Protein AF-A0A813IF41-F1 (afdb_monomer)

Structure (mmCIF, N/CA/C/O backbone):
data_AF-A0A813IF41-F1
#
_entry.id   AF-A0A813IF41-F1
#
loop_
_atom_site.group_PDB
_atom_site.id
_atom_site.type_symbol
_atom_site.label_atom_id
_atom_site.label_alt_id
_atom_site.label_comp_id
_atom_site.label_asym_id
_atom_site.label_entity_id
_atom_site.label_seq_id
_atom_site.pdbx_PDB_ins_code
_atom_site.Cartn_x
_atom_site.Cartn_y
_atom_site.Cartn_z
_atom_site.occupancy
_atom_site.B_iso_or_equiv
_atom_site.auth_seq_id
_atom_site.auth_comp_id
_atom_site.auth_asym_id
_atom_site.auth_atom_id
_atom_site.pdbx_PDB_model_num
ATOM 1 N N . MET A 1 1 ? -49.912 -15.956 -5.269 1.00 37.16 1 MET A N 1
ATOM 2 C CA . MET A 1 1 ? -50.136 -16.945 -4.200 1.00 37.16 1 MET A CA 1
ATOM 3 C C . MET A 1 1 ? -48.852 -16.950 -3.400 1.00 37.16 1 MET A C 1
ATOM 5 O O . MET A 1 1 ? -47.827 -17.347 -3.933 1.00 37.16 1 MET A O 1
ATOM 9 N N . GLN A 1 2 ? -48.886 -16.281 -2.252 1.00 36.38 2 GLN A N 1
ATOM 10 C CA . GLN A 1 2 ? -47.775 -16.159 -1.316 1.00 36.38 2 GLN A CA 1
ATOM 11 C C . GLN A 1 2 ? -47.798 -17.444 -0.481 1.00 36.38 2 GLN A C 1
ATOM 13 O O . GLN A 1 2 ? -48.848 -17.752 0.078 1.00 36.38 2 GLN A O 1
ATOM 18 N N . GLU A 1 3 ? -46.717 -18.219 -0.466 1.00 38.78 3 GLU A N 1
ATOM 19 C CA . GLU A 1 3 ? -46.555 -19.281 0.530 1.00 38.78 3 GLU A CA 1
ATOM 20 C C . GLU A 1 3 ? -45.891 -18.649 1.751 1.00 38.78 3 GLU A C 1
ATOM 22 O O . GLU A 1 3 ? -44.731 -18.233 1.700 1.00 38.78 3 GLU A O 1
ATOM 27 N N . ASP A 1 4 ? -46.677 -18.502 2.814 1.00 42.38 4 ASP A N 1
ATOM 28 C CA . ASP A 1 4 ? -46.191 -18.157 4.140 1.00 42.38 4 ASP A CA 1
ATOM 29 C C . ASP A 1 4 ? -45.449 -19.380 4.700 1.00 42.38 4 ASP A C 1
ATOM 31 O O . ASP A 1 4 ? -46.005 -20.473 4.794 1.00 42.38 4 ASP A O 1
ATOM 35 N N 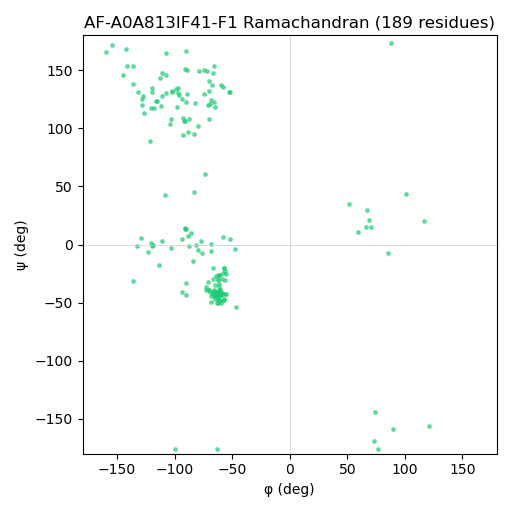. ILE A 1 5 ? -44.163 -19.208 5.010 1.00 48.69 5 ILE A N 1
ATOM 36 C CA . ILE A 1 5 ? -43.347 -20.227 5.674 1.00 48.69 5 ILE A CA 1
ATOM 37 C C . ILE A 1 5 ? -43.440 -19.954 7.174 1.00 48.69 5 ILE A C 1
ATOM 39 O O . ILE A 1 5 ? -42.892 -18.960 7.656 1.00 48.69 5 ILE A O 1
ATOM 43 N N . ASP A 1 6 ? -44.140 -20.830 7.893 1.00 44.28 6 ASP A N 1
ATOM 44 C CA . ASP A 1 6 ? -44.234 -20.806 9.352 1.00 44.28 6 ASP A CA 1
ATOM 45 C C . ASP A 1 6 ? -42.860 -21.091 9.983 1.00 44.28 6 ASP A C 1
ATOM 47 O O . ASP A 1 6 ? -42.217 -22.104 9.710 1.00 44.28 6 ASP A O 1
ATOM 51 N N . PHE A 1 7 ? -42.393 -20.156 10.815 1.00 51.28 7 PHE A N 1
ATOM 52 C CA . PHE A 1 7 ? -41.035 -20.113 11.379 1.00 51.28 7 PHE A CA 1
ATOM 53 C C . PHE A 1 7 ? -40.889 -20.780 12.752 1.00 51.28 7 PHE A C 1
ATOM 55 O O . PHE A 1 7 ? -39.816 -20.717 13.353 1.00 51.28 7 PHE A O 1
ATOM 62 N N . GLU A 1 8 ? -41.936 -21.410 13.271 1.00 53.47 8 GLU A N 1
ATOM 63 C CA . GLU A 1 8 ? -41.910 -21.984 14.610 1.00 53.47 8 GLU A CA 1
ATOM 64 C C . GLU A 1 8 ? -42.183 -23.488 14.555 1.00 53.47 8 GLU A C 1
ATOM 66 O O . GLU A 1 8 ? -43.279 -23.927 14.214 1.00 53.47 8 GLU A O 1
ATOM 71 N N . ASN A 1 9 ? -41.167 -24.245 14.991 1.00 54.97 9 ASN A N 1
ATOM 72 C CA . ASN A 1 9 ? -41.220 -25.625 15.489 1.00 54.97 9 ASN A CA 1
ATOM 73 C C . ASN A 1 9 ? -40.796 -26.789 14.563 1.00 54.97 9 ASN A C 1
ATOM 75 O O . ASN A 1 9 ? -41.393 -27.864 14.610 1.00 54.97 9 ASN A O 1
ATOM 79 N N . ASP A 1 10 ? -39.695 -26.644 13.816 1.00 51.50 10 ASP A N 1
ATOM 80 C CA . ASP A 1 10 ? -38.974 -27.805 13.265 1.00 51.50 10 ASP A CA 1
ATOM 81 C C . ASP A 1 10 ? -37.855 -28.254 14.228 1.00 51.50 10 ASP A C 1
ATOM 83 O O . ASP A 1 10 ? -36.759 -27.698 14.247 1.00 51.50 10 ASP A O 1
ATOM 87 N N . SER A 1 11 ? -38.178 -29.233 15.081 1.00 56.28 11 SER A N 1
ATOM 88 C CA . SER A 1 11 ? -37.289 -29.847 16.090 1.00 56.28 11 SER A CA 1
ATOM 89 C C . SER A 1 11 ? -36.542 -31.078 15.562 1.00 56.28 11 SER A C 1
ATOM 91 O O . SER A 1 11 ? -36.002 -31.878 16.329 1.00 56.28 11 SER A O 1
ATOM 93 N N . THR A 1 12 ? -36.536 -31.272 14.242 1.00 73.31 12 THR A N 1
ATOM 94 C CA . THR A 1 12 ? -35.744 -32.326 13.613 1.00 73.31 12 THR A CA 1
ATOM 95 C C . THR A 1 12 ? -34.264 -31.941 13.608 1.00 73.31 12 THR A C 1
ATOM 97 O O . THR A 1 12 ? -33.914 -30.764 13.531 1.00 73.31 12 THR A O 1
ATOM 100 N N . ALA A 1 13 ? -33.371 -32.935 13.655 1.00 64.56 13 ALA A N 1
ATOM 101 C CA . ALA A 1 13 ? -31.925 -32.695 13.602 1.00 64.56 13 ALA A CA 1
ATOM 102 C C . ALA A 1 13 ? -31.506 -31.901 12.343 1.00 64.56 13 ALA A C 1
ATOM 104 O O . ALA A 1 13 ? -30.576 -31.102 12.396 1.00 64.56 13 ALA A O 1
ATOM 105 N N . GLU A 1 14 ? -32.232 -32.069 11.232 1.00 65.69 14 GLU A N 1
ATOM 106 C CA . GLU A 1 14 ? -32.032 -31.316 9.986 1.00 65.69 14 GLU A CA 1
ATOM 107 C C . GLU A 1 14 ? -32.513 -29.856 10.097 1.00 65.69 14 GLU A C 1
ATOM 109 O O . GLU A 1 14 ? -31.874 -28.947 9.557 1.00 65.69 14 GLU A O 1
ATOM 114 N N . GLY A 1 15 ? -33.609 -29.610 10.824 1.00 65.56 15 GLY A N 1
ATOM 115 C CA . GLY A 1 15 ? -34.107 -28.273 11.155 1.00 65.56 15 GLY A CA 1
ATOM 116 C C . GLY A 1 15 ? -33.150 -27.507 12.071 1.00 65.56 15 GLY A C 1
ATOM 117 O O . GLY A 1 15 ? -32.822 -26.351 11.796 1.00 65.56 15 GLY A O 1
ATOM 118 N N . GLU A 1 16 ? -32.615 -28.166 13.102 1.00 68.81 16 GLU A N 1
ATOM 119 C CA . GLU A 1 16 ? -31.605 -27.594 14.000 1.00 68.81 16 GLU A CA 1
ATOM 120 C C . GLU A 1 16 ? -30.284 -27.300 13.276 1.00 68.81 16 GLU A C 1
ATOM 122 O O . GLU A 1 16 ? -29.699 -26.237 13.493 1.00 68.81 16 GLU A O 1
ATOM 127 N N . GLU A 1 17 ? -29.838 -28.176 12.368 1.00 71.12 17 GLU A N 1
ATOM 128 C CA . GLU A 1 17 ? -28.649 -27.949 11.535 1.00 71.12 17 GLU A CA 1
ATOM 129 C C . GLU A 1 17 ? -28.857 -26.773 10.570 1.00 71.12 17 GLU A C 1
ATOM 131 O O . GLU A 1 17 ? -27.984 -25.911 10.452 1.00 71.12 17 GLU A O 1
ATOM 136 N N . ARG A 1 18 ? -30.040 -26.654 9.948 1.00 68.00 18 ARG A N 1
ATOM 137 C CA . ARG A 1 18 ? -30.418 -25.488 9.128 1.00 68.00 18 ARG A CA 1
ATOM 138 C C . ARG A 1 18 ? -30.433 -24.196 9.931 1.00 68.00 18 ARG A C 1
ATOM 140 O O . ARG A 1 18 ? -29.940 -23.180 9.441 1.00 68.00 18 ARG A O 1
ATOM 147 N N . ILE A 1 19 ? -30.989 -24.221 11.141 1.00 70.62 19 ILE A N 1
ATOM 148 C CA . ILE A 1 19 ? -31.030 -23.066 12.040 1.00 70.62 19 ILE A CA 1
ATOM 149 C C . ILE A 1 19 ? -29.614 -22.705 12.493 1.00 70.62 19 ILE A C 1
ATOM 151 O O . ILE A 1 19 ? -29.276 -21.523 12.485 1.00 70.62 19 ILE A O 1
ATOM 155 N N . LEU A 1 20 ? -28.750 -23.678 12.805 1.00 64.44 20 LEU A N 1
ATOM 156 C CA . LEU A 1 20 ? -27.342 -23.419 13.109 1.00 64.44 20 LEU A CA 1
ATOM 157 C C . LEU A 1 20 ? -26.615 -22.806 11.911 1.00 64.44 20 LEU A C 1
ATOM 159 O O . LEU A 1 20 ? -25.948 -21.795 12.092 1.00 64.44 20 LEU A O 1
ATOM 163 N N . LEU A 1 21 ? -26.801 -23.332 10.697 1.00 60.94 21 LEU A N 1
ATOM 164 C CA . LEU A 1 21 ? -26.212 -22.785 9.470 1.00 60.94 21 LEU A CA 1
ATOM 165 C C . LEU A 1 21 ? -26.692 -21.355 9.189 1.00 60.94 21 LEU A C 1
ATOM 167 O O . LEU A 1 21 ? -25.903 -20.499 8.793 1.00 60.94 21 LEU A O 1
ATOM 171 N N . LEU A 1 22 ? -27.975 -21.067 9.421 1.00 57.69 22 LEU A N 1
ATOM 172 C CA . LEU A 1 22 ? -28.551 -19.726 9.293 1.00 57.69 22 LEU A CA 1
ATOM 173 C C . LEU A 1 22 ? -28.047 -18.779 10.385 1.00 57.69 22 LEU A C 1
ATOM 175 O O . LEU A 1 22 ? -27.725 -17.631 10.090 1.00 57.69 22 LEU A O 1
ATOM 179 N N . LEU A 1 23 ? -27.922 -19.241 11.627 1.00 59.88 23 LEU A N 1
ATOM 180 C CA . LEU A 1 23 ? -27.374 -18.461 12.735 1.00 59.88 23 LEU A CA 1
ATOM 181 C C . LEU A 1 23 ? -25.864 -18.257 12.597 1.00 59.88 23 LEU A C 1
ATOM 183 O O . LEU A 1 23 ? -25.360 -17.209 12.990 1.00 59.88 23 LEU A O 1
ATOM 187 N N . GLU A 1 24 ? -25.132 -19.201 12.013 1.00 58.12 24 GLU A N 1
ATOM 188 C CA . GLU A 1 24 ? -23.733 -19.049 11.620 1.00 58.12 24 GLU A CA 1
ATOM 189 C C . GLU A 1 24 ? -23.609 -18.061 10.465 1.00 58.12 24 GLU A C 1
ATOM 191 O O . GLU A 1 24 ? -22.809 -17.138 10.576 1.00 58.12 24 GLU A O 1
ATOM 196 N N . ALA A 1 25 ? -24.470 -18.150 9.445 1.00 50.50 25 ALA A N 1
ATOM 197 C CA . ALA A 1 25 ? -24.580 -17.182 8.354 1.00 50.50 25 ALA A CA 1
ATOM 198 C C . ALA A 1 25 ? -25.025 -15.780 8.825 1.00 50.50 25 ALA A C 1
ATOM 200 O O . ALA A 1 25 ? -24.664 -14.784 8.203 1.00 50.50 25 ALA A O 1
ATOM 201 N N . GLN A 1 26 ? -25.771 -15.664 9.932 1.00 46.16 26 GLN A N 1
ATOM 202 C CA . GLN A 1 26 ? -26.197 -14.389 10.530 1.00 46.16 26 GLN A CA 1
ATOM 203 C C . GLN A 1 26 ? -25.199 -13.831 11.562 1.00 46.16 26 GLN A C 1
ATOM 205 O O . GLN A 1 26 ? -24.993 -12.615 11.617 1.00 46.16 26 GLN A O 1
ATOM 210 N N . LYS A 1 27 ? -24.483 -14.682 12.313 1.00 49.16 27 LYS A N 1
ATOM 211 C CA . LYS A 1 27 ? -23.216 -14.318 12.993 1.00 49.16 27 LYS A CA 1
ATOM 212 C C . LYS A 1 27 ? -22.162 -13.901 11.956 1.00 49.16 27 LYS A C 1
ATOM 214 O O . LYS A 1 27 ? -21.316 -13.038 12.221 1.00 49.16 27 LYS A O 1
ATOM 219 N N . ASP A 1 28 ? -22.314 -14.417 10.740 1.00 46.31 28 ASP A N 1
ATOM 220 C CA . ASP A 1 28 ? -21.788 -13.917 9.480 1.00 46.31 28 ASP A CA 1
ATOM 221 C C . ASP A 1 28 ? -22.652 -12.811 8.835 1.00 46.31 28 ASP A C 1
ATOM 223 O O . ASP A 1 28 ? -22.690 -12.656 7.613 1.00 46.31 28 ASP A O 1
ATOM 227 N N . GLY A 1 29 ? -23.108 -11.821 9.620 1.00 41.91 29 GLY A N 1
ATOM 228 C CA . GLY A 1 29 ? -23.370 -10.448 9.118 1.00 41.91 29 GLY A CA 1
ATOM 229 C C . GLY A 1 29 ? -22.210 -9.855 8.262 1.00 41.91 29 GLY A C 1
ATOM 230 O O . GLY A 1 29 ? -22.292 -8.772 7.681 1.00 41.91 29 GLY A O 1
ATOM 231 N N . ARG A 1 30 ? -21.117 -10.621 8.171 1.00 47.88 30 ARG A N 1
ATOM 232 C CA . ARG A 1 30 ? -20.067 -10.808 7.162 1.00 47.88 30 ARG A CA 1
ATOM 233 C C . ARG A 1 30 ? -20.475 -11.101 5.707 1.00 47.88 30 ARG A C 1
ATOM 235 O O . ARG A 1 30 ? -19.565 -11.117 4.881 1.00 47.88 30 ARG A O 1
ATOM 242 N N . GLY A 1 31 ? -21.751 -11.098 5.312 1.00 40.69 31 GLY A N 1
ATOM 243 C CA . GLY A 1 31 ? -22.175 -10.987 3.891 1.00 40.69 31 GLY A CA 1
ATOM 244 C C . GLY A 1 31 ? -21.679 -9.717 3.148 1.00 40.69 31 GLY A C 1
ATOM 245 O O . GLY A 1 31 ? -22.053 -9.416 2.012 1.00 40.69 31 GLY A O 1
ATOM 246 N N . ARG A 1 32 ? -20.826 -8.922 3.807 1.00 50.53 32 ARG A N 1
ATOM 247 C CA . ARG A 1 32 ? -20.222 -7.659 3.377 1.00 50.53 32 ARG A CA 1
ATOM 248 C C . ARG A 1 32 ? -18.686 -7.668 3.313 1.00 50.53 32 ARG A C 1
ATOM 250 O O . ARG A 1 32 ? -18.142 -6.614 2.965 1.00 50.53 32 ARG A O 1
ATOM 257 N N . ARG A 1 33 ? -18.003 -8.772 3.665 1.00 51.12 33 ARG A N 1
ATOM 258 C CA . ARG A 1 33 ? -16.529 -8.823 3.826 1.00 51.12 33 ARG A CA 1
ATOM 259 C C . ARG A 1 33 ? -15.731 -9.051 2.536 1.00 51.12 33 ARG A C 1
ATOM 261 O O . ARG A 1 33 ? -14.558 -8.713 2.510 1.00 51.12 33 ARG A O 1
ATOM 268 N N . HIS A 1 34 ? -16.379 -9.459 1.448 1.00 58.16 34 HIS A N 1
ATOM 269 C CA . HIS A 1 34 ? -15.729 -9.772 0.163 1.00 58.16 34 HIS A CA 1
ATOM 270 C C . HIS A 1 34 ? -16.017 -8.721 -0.915 1.00 58.16 34 HIS A C 1
ATOM 272 O O . HIS A 1 34 ? -16.406 -9.051 -2.034 1.00 58.16 34 HIS A O 1
ATOM 278 N N . ARG A 1 35 ? -15.969 -7.429 -0.567 1.00 79.56 35 ARG A N 1
ATOM 279 C CA . ARG A 1 35 ? -16.325 -6.364 -1.515 1.00 79.56 35 ARG A CA 1
ATOM 280 C C . ARG A 1 35 ? -15.236 -5.314 -1.601 1.00 79.56 35 ARG A C 1
ATOM 282 O O . ARG A 1 35 ? -14.957 -4.629 -0.620 1.00 79.56 35 ARG A O 1
ATOM 289 N N . VAL A 1 36 ? -14.714 -5.152 -2.813 1.00 92.19 36 VAL A N 1
ATOM 290 C CA . VAL A 1 36 ? -14.027 -3.937 -3.243 1.00 92.19 36 VAL A CA 1
ATOM 291 C C . VAL A 1 36 ? -15.077 -2.833 -3.353 1.00 92.19 36 VAL A C 1
ATOM 293 O O . VAL A 1 36 ? -16.059 -2.982 -4.083 1.00 92.19 36 VAL A O 1
ATOM 296 N N . ARG A 1 37 ? -14.908 -1.746 -2.602 1.00 93.44 37 ARG A N 1
ATOM 297 C CA . ARG A 1 37 ? -15.833 -0.606 -2.585 1.00 93.44 37 ARG A CA 1
ATOM 298 C C . ARG A 1 37 ? -15.113 0.657 -3.013 1.00 93.44 37 ARG A C 1
ATOM 300 O O . ARG A 1 37 ? -14.034 0.938 -2.507 1.00 93.44 37 ARG A O 1
ATOM 307 N N . PHE A 1 38 ? -15.742 1.435 -3.884 1.00 91.62 38 PHE A N 1
ATOM 308 C CA . PHE A 1 38 ? -15.271 2.777 -4.206 1.00 91.62 38 PHE A CA 1
ATOM 309 C C . PHE A 1 38 ? -15.906 3.775 -3.251 1.00 91.62 38 PHE A C 1
ATOM 311 O O . PHE A 1 38 ? -17.123 3.754 -3.070 1.00 91.62 38 PHE A O 1
ATOM 318 N N . ILE A 1 39 ? -15.086 4.624 -2.646 1.00 92.56 39 ILE A N 1
ATOM 319 C CA . ILE A 1 39 ? -15.530 5.671 -1.726 1.00 92.56 39 ILE A CA 1
ATOM 320 C C . ILE A 1 39 ? -14.799 6.976 -2.036 1.00 92.56 39 ILE A C 1
ATOM 322 O O . ILE A 1 39 ? -13.704 6.952 -2.592 1.00 92.56 39 ILE A O 1
ATOM 326 N N . GLY A 1 40 ? -15.419 8.106 -1.708 1.00 90.88 40 GLY A N 1
ATOM 327 C CA . GLY A 1 40 ? -14.769 9.410 -1.829 1.00 90.88 40 GLY A CA 1
ATOM 328 C C . GLY A 1 40 ? -13.811 9.672 -0.668 1.00 90.88 40 GLY A C 1
ATOM 329 O O . GLY A 1 40 ? -14.056 9.218 0.454 1.00 90.88 40 GLY A O 1
ATOM 330 N N . GLY A 1 41 ? -12.748 10.430 -0.933 1.00 91.50 41 GLY A N 1
ATOM 331 C CA . GLY A 1 41 ? -11.832 10.941 0.089 1.00 91.50 41 GLY A CA 1
ATOM 332 C C . GLY A 1 41 ? -10.391 10.480 -0.110 1.00 91.50 41 GLY A C 1
ATOM 333 O O . GLY A 1 41 ? -9.988 10.114 -1.205 1.00 91.50 41 GLY A O 1
ATOM 334 N N . GLU A 1 42 ? -9.611 10.474 0.970 1.00 93.00 42 GLU A N 1
ATOM 335 C CA . GLU A 1 42 ? -8.178 10.169 0.928 1.00 93.00 42 GLU A CA 1
ATOM 336 C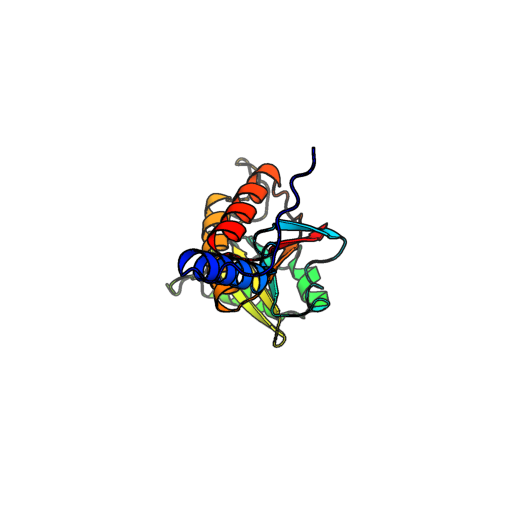 C . GLU A 1 42 ? -7.867 8.877 1.697 1.00 93.00 42 GLU A C 1
ATOM 338 O O . GLU A 1 42 ? -8.160 8.769 2.891 1.00 93.00 42 GLU A O 1
ATOM 343 N N . ALA A 1 43 ? -7.244 7.905 1.027 1.00 93.81 43 ALA A N 1
ATOM 344 C CA . ALA A 1 43 ? -6.899 6.611 1.608 1.00 93.81 43 ALA A CA 1
ATOM 345 C C . ALA A 1 43 ? -5.923 6.750 2.786 1.00 93.81 43 ALA A C 1
ATOM 347 O O . ALA A 1 43 ? -6.007 5.970 3.736 1.00 93.81 43 ALA A O 1
ATOM 348 N N . ALA A 1 44 ? -5.050 7.765 2.787 1.00 93.94 44 ALA A N 1
ATOM 349 C CA . ALA A 1 44 ? -4.164 8.026 3.922 1.00 93.94 44 ALA A CA 1
ATOM 350 C C . ALA A 1 44 ? -4.944 8.326 5.217 1.00 93.94 44 ALA A C 1
ATOM 352 O O . ALA A 1 44 ? -4.461 8.001 6.299 1.00 93.94 44 ALA A O 1
ATOM 353 N N . LYS A 1 45 ? -6.177 8.841 5.109 1.00 93.56 45 LYS A N 1
ATOM 354 C CA . LYS A 1 45 ? -7.073 9.191 6.227 1.00 93.56 45 LYS A CA 1
ATOM 355 C C . LYS A 1 45 ? -8.000 8.048 6.658 1.00 93.56 45 LYS A C 1
ATOM 357 O O . LYS A 1 45 ? -8.953 8.257 7.407 1.00 93.56 45 LYS A O 1
ATOM 362 N N . ALA A 1 46 ? -7.738 6.817 6.213 1.00 87.12 46 ALA A N 1
ATOM 363 C CA . ALA A 1 46 ? -8.556 5.639 6.520 1.00 87.12 46 ALA A CA 1
ATOM 364 C C . ALA A 1 46 ? -8.725 5.340 8.025 1.00 87.12 46 ALA A C 1
ATOM 366 O O . ALA A 1 46 ? -9.677 4.654 8.413 1.00 87.12 46 ALA A O 1
ATOM 367 N N . SER A 1 47 ? -7.835 5.870 8.869 1.00 84.38 47 SER A N 1
ATOM 368 C CA . SER A 1 47 ? -7.884 5.784 10.336 1.00 84.38 47 SER A CA 1
ATOM 369 C C . SER A 1 47 ? -9.166 6.344 10.957 1.00 84.38 47 SER A C 1
ATOM 371 O O . SER A 1 47 ? -9.520 5.954 12.065 1.00 84.38 47 SER A O 1
ATOM 373 N N . GLN A 1 48 ? -9.898 7.200 10.239 1.00 76.69 48 GLN A N 1
ATOM 374 C CA . GLN A 1 48 ? -11.184 7.759 10.674 1.00 76.69 48 GLN A CA 1
ATOM 375 C C . GLN A 1 48 ? -12.315 6.713 10.733 1.00 76.69 48 GLN A C 1
ATOM 377 O O . GLN A 1 48 ? -13.421 7.013 11.175 1.00 76.69 48 GLN A O 1
ATOM 382 N N . SER A 1 49 ? -12.053 5.478 10.297 1.00 72.69 49 SER A N 1
ATOM 383 C CA . SER A 1 49 ? -12.980 4.348 10.370 1.00 72.69 49 SER A CA 1
ATOM 384 C C . SER A 1 49 ? -12.478 3.275 11.344 1.00 72.69 49 SER A C 1
ATOM 386 O O . SER A 1 49 ? -11.280 3.014 11.440 1.00 72.69 49 SER A O 1
ATOM 388 N N . GLY A 1 50 ? -13.392 2.629 12.075 1.00 82.62 50 GLY A N 1
ATOM 389 C CA . GLY A 1 50 ? -13.036 1.680 13.138 1.00 82.62 50 GLY A CA 1
ATOM 390 C C . GLY A 1 50 ? -12.335 0.400 12.656 1.00 82.62 50 GLY A C 1
ATOM 391 O O . GLY A 1 50 ? -12.544 -0.064 11.533 1.00 82.62 50 GLY A O 1
ATOM 392 N N . GLY A 1 51 ? -11.535 -0.212 13.538 1.00 91.94 51 GLY A N 1
ATOM 393 C CA . GLY A 1 51 ? -10.813 -1.476 13.311 1.00 91.94 51 GLY A CA 1
ATOM 394 C C . GLY A 1 51 ? -9.431 -1.301 12.670 1.00 91.94 51 GLY A C 1
ATOM 395 O O . GLY A 1 51 ? -9.081 -0.209 12.237 1.00 91.94 51 GLY A O 1
ATOM 396 N N . ARG A 1 52 ? -8.651 -2.384 12.558 1.00 96.56 52 ARG A N 1
ATOM 397 C CA . ARG A 1 52 ? -7.301 -2.351 11.962 1.00 96.56 52 ARG A CA 1
ATOM 398 C C . ARG A 1 52 ? -7.338 -2.027 10.464 1.00 96.56 52 ARG A C 1
ATOM 400 O O . ARG A 1 52 ? -8.306 -2.364 9.775 1.00 96.56 52 ARG A O 1
ATOM 407 N N . LYS A 1 53 ? -6.306 -1.339 9.977 1.00 97.06 53 LYS A N 1
ATOM 408 C CA . LYS A 1 53 ? -6.219 -0.788 8.619 1.00 97.06 53 LYS A CA 1
ATOM 409 C C . LYS A 1 53 ? -4.841 -1.049 8.030 1.00 97.06 53 LYS A C 1
ATOM 411 O O . LYS A 1 53 ? -3.839 -0.827 8.705 1.00 97.06 53 LYS A O 1
ATOM 416 N N . ILE A 1 54 ? -4.807 -1.428 6.758 1.00 98.12 54 ILE A N 1
ATOM 417 C CA . ILE A 1 54 ? -3.589 -1.401 5.951 1.00 98.12 54 ILE A CA 1
ATOM 418 C C . ILE A 1 54 ? -3.806 -0.440 4.787 1.00 98.12 54 ILE A C 1
ATOM 420 O O . ILE A 1 54 ? -4.686 -0.657 3.954 1.00 98.12 54 ILE A O 1
ATOM 424 N N . ILE A 1 55 ? -3.016 0.628 4.734 1.00 97.38 55 ILE A N 1
ATOM 425 C CA . ILE A 1 55 ? -3.006 1.601 3.642 1.00 97.38 55 ILE A CA 1
ATOM 426 C C . ILE A 1 55 ? -1.974 1.132 2.615 1.00 97.38 55 ILE A C 1
ATOM 428 O O . ILE A 1 55 ? -0.773 1.229 2.856 1.00 97.38 55 ILE A O 1
ATOM 432 N N . ALA A 1 56 ? -2.424 0.607 1.480 1.00 96.50 56 ALA A N 1
ATOM 433 C CA . ALA A 1 56 ? -1.558 0.084 0.430 1.00 96.50 56 ALA A CA 1
ATOM 434 C C . ALA A 1 56 ? -1.370 1.105 -0.696 1.00 96.50 56 ALA A C 1
ATOM 436 O O . ALA A 1 56 ? -2.335 1.689 -1.190 1.00 96.50 56 ALA A O 1
ATOM 437 N N . HIS A 1 57 ? -0.123 1.287 -1.131 1.00 94.00 57 HIS A N 1
ATOM 438 C CA . HIS A 1 57 ? 0.218 2.112 -2.292 1.00 94.00 57 HIS A CA 1
ATOM 439 C C . HIS A 1 57 ? 1.341 1.474 -3.108 1.00 94.00 57 HIS A C 1
ATOM 441 O O . HIS A 1 57 ? 2.144 0.706 -2.577 1.00 94.00 57 HIS A O 1
ATOM 447 N N . ILE A 1 58 ? 1.374 1.779 -4.407 1.00 92.50 58 ILE A N 1
ATOM 448 C CA . ILE A 1 58 ? 2.340 1.193 -5.342 1.00 92.50 58 ILE A CA 1
ATOM 449 C C . ILE A 1 58 ? 3.580 2.088 -5.476 1.00 92.50 58 ILE A C 1
ATOM 451 O O . ILE A 1 58 ? 3.493 3.262 -5.840 1.00 92.50 58 ILE A O 1
ATOM 455 N N . CYS A 1 59 ? 4.738 1.491 -5.225 1.00 92.06 59 CYS A N 1
ATOM 456 C CA . CYS A 1 59 ? 6.079 2.053 -5.289 1.00 92.06 59 CYS A CA 1
ATOM 457 C C . CYS A 1 59 ? 6.856 1.523 -6.507 1.00 92.06 59 CYS A C 1
ATOM 459 O O . CYS A 1 59 ? 6.501 0.508 -7.113 1.00 92.06 59 CYS A O 1
ATOM 461 N N . ASN A 1 60 ? 7.957 2.205 -6.833 1.00 91.56 60 ASN A N 1
ATOM 462 C CA . ASN A 1 60 ? 8.933 1.738 -7.820 1.00 91.56 60 ASN A CA 1
ATOM 463 C C . ASN A 1 60 ? 10.040 0.888 -7.197 1.00 91.56 60 ASN A C 1
ATOM 465 O O . ASN A 1 60 ? 10.236 0.881 -5.990 1.00 91.56 60 ASN A O 1
ATOM 469 N N . ASP A 1 61 ? 10.785 0.206 -8.053 1.00 92.69 61 ASP A N 1
ATOM 470 C CA . ASP A 1 61 ? 11.943 -0.618 -7.716 1.00 92.69 61 ASP A CA 1
ATOM 471 C C . ASP A 1 61 ? 13.287 0.149 -7.736 1.00 92.69 61 ASP A C 1
ATOM 473 O O . ASP A 1 61 ? 14.348 -0.469 -7.721 1.00 92.69 61 ASP A O 1
ATOM 477 N N . GLN A 1 62 ? 13.282 1.489 -7.769 1.00 90.88 62 GLN A N 1
ATOM 478 C CA . GLN A 1 62 ? 14.507 2.304 -7.892 1.00 90.88 62 GLN A CA 1
ATOM 479 C C . GLN A 1 62 ? 14.858 3.105 -6.635 1.00 90.88 62 GLN A C 1
ATOM 481 O O . GLN A 1 62 ? 15.784 3.914 -6.661 1.00 90.88 62 GLN A O 1
ATOM 486 N N . GLY A 1 63 ? 14.096 2.958 -5.548 1.00 85.50 63 GLY A N 1
ATOM 487 C CA . GLY A 1 63 ? 14.340 3.736 -4.332 1.00 85.50 63 GLY A CA 1
ATOM 488 C C . GLY A 1 63 ? 13.996 5.222 -4.472 1.00 85.50 63 GLY A C 1
ATOM 489 O O . GLY A 1 63 ? 14.364 6.020 -3.617 1.00 85.50 63 GLY A O 1
ATOM 490 N N . ASN A 1 64 ? 13.251 5.618 -5.511 1.00 81.75 64 ASN A N 1
ATOM 491 C CA . ASN A 1 64 ? 12.842 7.007 -5.722 1.00 81.75 64 ASN A CA 1
ATOM 492 C C . ASN A 1 64 ? 11.473 7.261 -5.065 1.00 81.75 64 ASN A C 1
ATOM 494 O O . ASN A 1 64 ? 10.454 6.804 -5.567 1.00 81.75 64 ASN A O 1
ATOM 498 N N . GLY A 1 65 ? 11.433 7.978 -3.938 1.00 69.81 65 GLY A N 1
ATOM 499 C CA . GLY A 1 65 ? 10.229 8.119 -3.091 1.00 69.81 65 GLY A CA 1
ATOM 500 C C . GLY A 1 65 ? 9.847 9.558 -2.726 1.00 69.81 65 GLY A C 1
ATOM 501 O O . GLY A 1 65 ? 8.935 9.779 -1.940 1.00 69.81 65 GLY A O 1
ATOM 502 N N . GLY A 1 66 ? 10.532 10.564 -3.278 1.00 68.62 66 GLY A N 1
ATOM 503 C CA . GLY A 1 66 ? 10.314 11.974 -2.920 1.00 68.62 66 GLY A CA 1
ATOM 504 C C . GLY A 1 66 ? 9.068 12.630 -3.532 1.00 68.62 66 GLY A C 1
ATOM 505 O O . GLY A 1 66 ? 8.875 13.831 -3.363 1.00 68.62 66 GLY A O 1
ATOM 506 N N . ARG A 1 67 ? 8.239 11.898 -4.285 1.00 74.50 67 ARG A N 1
ATOM 507 C CA . ARG A 1 67 ? 7.075 12.428 -5.021 1.00 74.50 67 ARG A CA 1
ATOM 508 C C . ARG A 1 67 ? 5.906 11.440 -4.965 1.00 74.50 67 ARG A C 1
ATOM 510 O O . ARG A 1 67 ? 6.088 10.286 -4.587 1.00 74.50 67 ARG A O 1
ATOM 517 N N . GLY A 1 68 ? 4.721 11.888 -5.379 1.00 80.50 68 GLY A N 1
ATOM 518 C CA . GLY A 1 68 ? 3.519 11.053 -5.430 1.00 80.50 68 GLY A CA 1
ATOM 519 C C . GLY A 1 68 ? 2.938 10.779 -4.043 1.00 80.50 68 GLY A C 1
ATOM 520 O O . GLY A 1 68 ? 2.975 11.641 -3.166 1.00 80.50 68 GLY A O 1
ATOM 521 N N . TYR A 1 69 ? 2.409 9.572 -3.845 1.00 89.56 69 TYR A N 1
ATOM 522 C CA . TYR A 1 69 ? 1.619 9.225 -2.661 1.00 89.56 69 TYR A CA 1
ATOM 523 C C . TYR A 1 69 ? 2.418 9.229 -1.343 1.00 89.56 69 TYR A C 1
ATOM 525 O O . TYR A 1 69 ? 1.851 9.450 -0.276 1.00 89.56 69 TYR A O 1
ATOM 533 N N .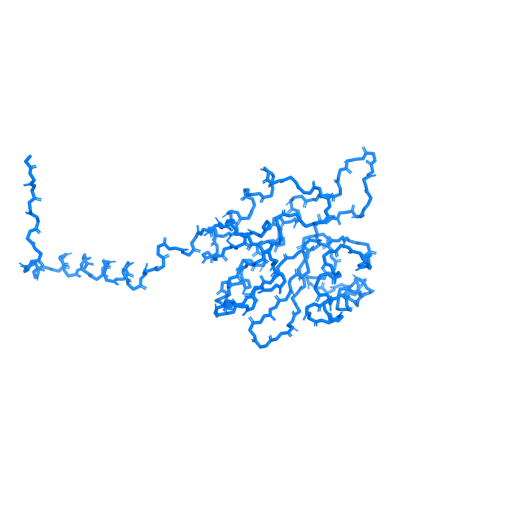 PHE A 1 70 ? 3.752 9.125 -1.399 1.00 90.50 70 PHE A N 1
ATOM 534 C CA . PHE A 1 70 ? 4.598 9.352 -0.223 1.00 90.50 70 PHE A CA 1
ATOM 535 C C . PHE A 1 70 ? 4.431 10.751 0.386 1.00 90.50 70 PHE A C 1
ATOM 537 O O . PHE A 1 70 ? 4.580 10.883 1.594 1.00 90.50 70 PHE A O 1
ATOM 544 N N . GLN A 1 71 ? 4.102 11.787 -0.398 1.00 91.00 71 GLN A N 1
ATOM 545 C CA . GLN A 1 71 ? 3.854 13.130 0.150 1.00 91.00 71 GLN A CA 1
ATOM 546 C C . GLN A 1 71 ? 2.548 13.184 0.945 1.00 91.00 71 GLN A C 1
ATOM 548 O O . GLN A 1 71 ? 2.506 13.783 2.016 1.00 91.00 71 GLN A O 1
ATOM 553 N N . VAL A 1 72 ? 1.514 12.495 0.459 1.00 93.25 72 VAL A N 1
ATOM 554 C CA . VAL A 1 72 ? 0.233 12.355 1.160 1.00 93.25 72 VAL A CA 1
ATOM 555 C C . VAL A 1 72 ? 0.441 11.602 2.475 1.00 93.25 72 VAL A C 1
ATOM 557 O O . VAL A 1 72 ? 0.075 12.097 3.538 1.00 93.25 72 VAL A O 1
ATOM 560 N N . LEU A 1 73 ? 1.124 10.452 2.422 1.00 94.12 73 LEU A N 1
ATOM 561 C CA . LEU A 1 73 ? 1.475 9.676 3.613 1.00 94.12 73 LEU A CA 1
ATOM 562 C C . LEU A 1 73 ? 2.329 10.482 4.592 1.00 94.12 73 LEU A C 1
ATOM 564 O O . LEU A 1 73 ? 2.086 10.423 5.789 1.00 94.12 73 LEU A O 1
ATOM 568 N N . LYS A 1 74 ? 3.308 11.249 4.101 1.00 93.75 74 LYS A N 1
ATOM 569 C CA . LYS A 1 74 ? 4.173 12.073 4.948 1.00 93.75 74 LYS A CA 1
ATOM 570 C C . LYS A 1 74 ? 3.405 13.194 5.638 1.00 93.75 74 LYS A C 1
ATOM 572 O O . LYS A 1 74 ? 3.694 13.481 6.796 1.00 93.75 74 LYS A O 1
ATOM 577 N N . SER A 1 75 ? 2.452 13.814 4.944 1.00 94.50 75 SER A N 1
ATOM 578 C CA . SER A 1 75 ? 1.596 14.851 5.522 1.00 94.50 75 SER A CA 1
ATOM 579 C C . SER A 1 75 ? 0.692 14.310 6.629 1.00 94.50 75 SER A C 1
ATOM 581 O O . SER A 1 75 ? 0.408 15.042 7.569 1.00 94.50 75 SER A O 1
ATOM 583 N N . GLU A 1 76 ? 0.229 13.066 6.508 1.00 95.88 76 GLU A N 1
ATOM 584 C CA . GLU A 1 76 ? -0.705 12.460 7.465 1.00 95.88 76 GLU A CA 1
ATOM 585 C C . GLU A 1 76 ? 0.013 11.735 8.619 1.00 95.88 76 GLU A C 1
ATOM 587 O O . GLU A 1 76 ? -0.354 11.880 9.779 1.00 95.88 76 GLU A O 1
ATOM 592 N N . TRP A 1 77 ? 1.061 10.968 8.310 1.00 95.62 77 TRP A N 1
ATOM 593 C CA . TRP A 1 77 ? 1.699 10.002 9.218 1.00 95.62 77 TRP A CA 1
ATOM 594 C C . TRP A 1 77 ? 3.185 10.288 9.489 1.00 95.62 77 TRP A C 1
ATOM 596 O O . TRP A 1 77 ? 3.856 9.526 10.187 1.00 95.62 77 TRP A O 1
ATOM 606 N N . GLY A 1 78 ? 3.738 11.366 8.929 1.00 95.56 78 GLY A N 1
ATOM 607 C CA . GLY A 1 78 ? 5.162 11.681 9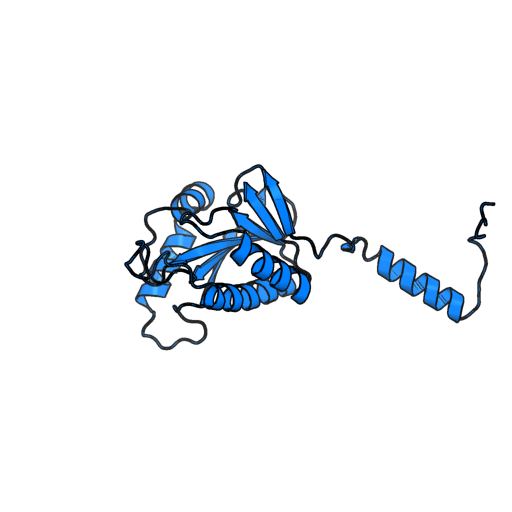.025 1.00 95.56 78 GLY A CA 1
ATOM 608 C C . GLY A 1 78 ? 6.054 10.828 8.103 1.00 95.56 78 GLY A C 1
ATOM 609 O O . GLY A 1 78 ? 5.582 10.033 7.291 1.00 95.56 78 GLY A O 1
ATOM 610 N N . PRO A 1 79 ? 7.388 10.990 8.174 1.00 95.44 79 PRO A N 1
ATOM 611 C CA . PRO A 1 79 ? 8.309 10.440 7.174 1.00 95.44 79 PRO A CA 1
ATOM 612 C C . PRO A 1 79 ? 8.554 8.927 7.290 1.00 95.44 79 PRO A C 1
ATOM 614 O O . PRO A 1 79 ? 9.209 8.367 6.408 1.00 95.44 79 PRO A O 1
ATOM 617 N N . GLY A 1 80 ? 8.053 8.272 8.344 1.00 96.00 80 GLY A N 1
ATOM 618 C CA . GLY A 1 80 ? 8.321 6.867 8.677 1.00 96.00 80 GLY A CA 1
ATOM 619 C C . GLY A 1 80 ? 8.189 5.900 7.493 1.00 96.00 80 GLY A C 1
ATOM 620 O O . GLY A 1 80 ? 9.173 5.228 7.181 1.00 96.00 80 GLY A O 1
ATOM 621 N N . PRO A 1 81 ? 7.051 5.879 6.769 1.00 95.38 81 PRO A N 1
ATOM 622 C CA . PRO A 1 81 ? 6.866 5.000 5.613 1.00 95.38 81 PRO A CA 1
ATOM 623 C C . PRO A 1 81 ? 7.894 5.211 4.498 1.00 95.38 81 PRO A C 1
ATOM 625 O O . PRO A 1 81 ? 8.414 4.243 3.946 1.00 95.38 81 PRO A O 1
ATOM 628 N N . SER A 1 82 ? 8.216 6.471 4.182 1.00 95.06 82 SER A N 1
ATOM 629 C CA . SER A 1 82 ? 9.214 6.795 3.153 1.00 95.06 82 SER A CA 1
ATOM 630 C C . SER A 1 82 ? 10.637 6.449 3.591 1.00 95.06 82 SER A C 1
ATOM 632 O O . SER A 1 82 ? 11.401 5.913 2.794 1.00 95.06 82 SER A O 1
ATOM 634 N N . ARG A 1 83 ? 10.987 6.684 4.865 1.00 95.50 83 ARG A N 1
ATOM 635 C CA . ARG A 1 83 ? 12.299 6.323 5.416 1.00 95.50 83 ARG A CA 1
ATOM 636 C C . ARG A 1 83 ? 12.516 4.812 5.361 1.00 95.50 83 ARG A C 1
ATOM 638 O O . ARG A 1 83 ? 13.541 4.378 4.848 1.00 95.50 83 ARG A O 1
ATOM 645 N N . ALA A 1 84 ? 11.524 4.038 5.801 1.00 96.19 84 ALA A N 1
ATOM 646 C CA . ALA A 1 84 ? 11.571 2.579 5.767 1.00 96.19 84 ALA A CA 1
ATOM 647 C C . ALA A 1 84 ? 11.728 2.035 4.337 1.00 96.19 84 ALA A C 1
ATOM 649 O O . ALA A 1 84 ? 12.497 1.102 4.118 1.00 96.19 84 ALA A O 1
ATOM 650 N N . TYR A 1 85 ? 11.061 2.648 3.354 1.00 95.50 85 TYR A N 1
ATOM 651 C CA . TYR A 1 85 ? 11.230 2.302 1.942 1.00 95.50 85 TYR A CA 1
ATOM 652 C C . TYR A 1 85 ? 12.655 2.582 1.434 1.00 95.50 85 TYR A C 1
ATOM 654 O O . TYR A 1 85 ? 13.231 1.753 0.730 1.00 95.50 85 TYR A O 1
ATOM 662 N N . PHE A 1 86 ? 13.248 3.727 1.795 1.00 94.81 86 PHE A N 1
ATOM 663 C CA . PHE A 1 86 ? 14.621 4.059 1.395 1.00 94.81 86 PHE A CA 1
ATOM 664 C C . PHE A 1 86 ? 15.656 3.126 2.024 1.00 94.81 86 PHE A C 1
ATOM 666 O O . PHE A 1 86 ? 16.583 2.700 1.336 1.00 94.81 86 PHE A O 1
ATOM 673 N N . GLU A 1 87 ? 15.490 2.789 3.302 1.00 95.06 87 GLU A N 1
ATOM 674 C CA . GLU A 1 87 ? 16.326 1.810 4.005 1.00 95.06 87 GLU A CA 1
ATOM 675 C C . GLU A 1 87 ? 16.199 0.427 3.357 1.00 95.06 87 GLU A C 1
ATOM 677 O O . GLU A 1 87 ? 17.205 -0.192 3.023 1.00 95.06 87 GLU A O 1
ATOM 682 N N . TRP A 1 88 ? 14.975 -0.004 3.051 1.00 95.44 88 TRP A N 1
ATOM 683 C CA . TRP A 1 88 ? 14.726 -1.278 2.380 1.00 95.44 88 TRP A CA 1
ATOM 684 C C . TRP A 1 88 ? 15.367 -1.354 0.993 1.00 95.44 88 TRP A C 1
ATOM 686 O O . TRP A 1 88 ? 15.996 -2.355 0.655 1.00 95.44 88 TRP A O 1
ATOM 696 N N . HIS A 1 89 ? 15.286 -0.275 0.206 1.00 95.38 89 HIS A N 1
ATOM 697 C CA . HIS A 1 89 ? 16.001 -0.189 -1.064 1.00 95.38 89 HIS A CA 1
ATOM 698 C C . HIS A 1 89 ? 17.519 -0.207 -0.860 1.00 95.38 89 HIS A C 1
ATOM 700 O O . HIS A 1 89 ? 18.214 -0.909 -1.590 1.00 95.38 89 HIS A O 1
ATOM 706 N N . ARG A 1 90 ? 18.067 0.548 0.101 1.00 94.25 90 ARG A N 1
ATOM 707 C CA . ARG A 1 90 ? 19.512 0.547 0.399 1.00 94.25 90 AR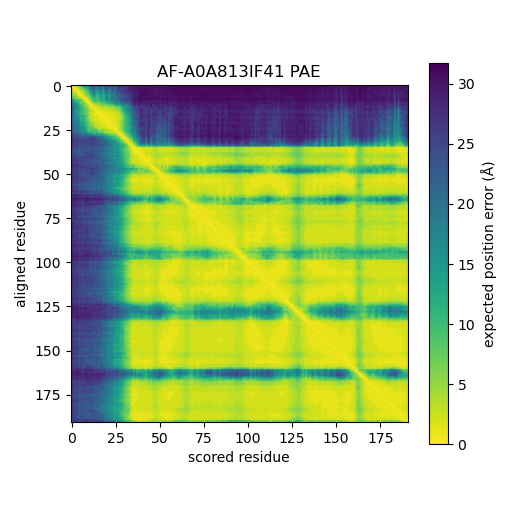G A CA 1
ATOM 708 C C . ARG A 1 90 ? 20.007 -0.871 0.696 1.00 94.25 90 ARG A C 1
ATOM 710 O O . ARG A 1 90 ? 21.025 -1.276 0.143 1.00 94.25 90 ARG A O 1
ATOM 717 N N . ASP A 1 91 ? 19.233 -1.623 1.468 1.00 93.69 91 ASP A N 1
ATOM 718 C CA . ASP A 1 91 ? 19.596 -2.941 1.993 1.00 93.69 91 ASP A CA 1
ATOM 719 C C . ASP A 1 91 ? 19.225 -4.098 1.037 1.00 93.69 91 ASP A C 1
ATOM 721 O O . ASP A 1 91 ? 19.405 -5.273 1.355 1.00 93.69 91 ASP A O 1
ATOM 725 N N . ARG A 1 92 ? 18.766 -3.789 -0.187 1.00 92.69 92 ARG A N 1
ATOM 726 C CA . ARG A 1 92 ? 18.306 -4.771 -1.192 1.00 92.69 92 ARG A CA 1
ATOM 727 C C . ARG A 1 92 ? 19.320 -5.861 -1.561 1.00 92.69 92 ARG A C 1
ATOM 729 O O . ARG A 1 92 ? 18.926 -6.936 -1.993 1.00 92.69 92 ARG A O 1
ATOM 736 N N . GLY A 1 93 ? 20.618 -5.592 -1.407 1.00 88.88 93 GLY A N 1
ATOM 737 C CA . GLY A 1 93 ? 21.694 -6.540 -1.718 1.00 88.88 93 GLY A CA 1
ATOM 738 C C . GLY A 1 93 ? 21.950 -7.597 -0.639 1.00 88.88 93 GLY A C 1
ATOM 739 O O . GLY A 1 93 ? 22.774 -8.477 -0.855 1.00 88.88 93 GLY A O 1
ATOM 740 N N . LEU A 1 94 ? 21.271 -7.524 0.510 1.00 88.12 94 LEU A N 1
ATOM 741 C CA . LEU A 1 94 ? 21.542 -8.392 1.662 1.00 88.12 94 LEU A CA 1
ATOM 742 C C . LEU A 1 94 ? 20.899 -9.788 1.574 1.00 88.12 94 LEU A C 1
ATOM 744 O O . LEU A 1 94 ? 21.065 -10.586 2.489 1.00 88.12 94 LEU A O 1
ATOM 748 N N . GLY A 1 95 ? 20.167 -10.101 0.499 1.00 78.38 95 GLY A N 1
ATOM 749 C CA . GLY A 1 95 ? 19.624 -11.447 0.267 1.00 78.38 95 GLY A CA 1
ATOM 750 C C . GLY A 1 95 ? 18.518 -11.877 1.238 1.00 78.38 95 GLY A C 1
ATOM 751 O O . GLY A 1 95 ? 18.275 -13.069 1.395 1.00 78.38 95 GLY A O 1
ATOM 752 N N . VAL A 1 96 ? 17.851 -10.926 1.896 1.00 83.12 96 VAL A N 1
ATOM 753 C CA . VAL A 1 96 ? 16.745 -11.208 2.822 1.00 83.12 96 VAL A CA 1
ATOM 754 C C . VAL A 1 96 ? 15.520 -11.692 2.042 1.00 83.12 96 VAL A C 1
ATOM 756 O O . VAL A 1 96 ? 15.118 -11.072 1.053 1.00 83.12 96 VAL A O 1
ATOM 759 N N . GLU A 1 97 ? 14.910 -12.789 2.492 1.00 78.31 97 GLU A N 1
ATOM 760 C CA . GLU A 1 97 ? 13.658 -13.302 1.930 1.00 78.31 97 GLU A CA 1
ATOM 761 C C . GLU A 1 97 ? 12.535 -12.259 2.052 1.00 78.31 97 GLU A C 1
ATOM 763 O O . GLU A 1 97 ? 12.419 -11.558 3.055 1.00 78.31 97 GLU A O 1
ATOM 768 N N . GLY A 1 98 ? 11.733 -12.095 0.995 1.00 77.06 98 GLY A N 1
ATOM 769 C CA . GLY A 1 98 ? 10.760 -10.996 0.926 1.00 77.06 98 GLY A CA 1
ATOM 770 C C . GLY A 1 98 ? 11.402 -9.601 0.847 1.00 77.06 98 GLY A C 1
ATOM 771 O O . GLY A 1 98 ? 10.729 -8.598 1.077 1.00 77.06 98 GLY A O 1
ATOM 772 N N . GLY A 1 99 ? 12.701 -9.528 0.534 1.00 88.69 99 GLY A N 1
ATOM 773 C CA . GLY A 1 99 ? 13.465 -8.297 0.370 1.00 88.69 99 GLY A CA 1
ATOM 774 C C . GLY A 1 99 ? 12.987 -7.405 -0.782 1.00 88.69 99 GLY A C 1
ATOM 775 O O . GLY A 1 99 ? 11.985 -7.659 -1.448 1.00 88.69 99 GLY A O 1
ATOM 776 N N . PHE A 1 100 ? 13.714 -6.316 -1.017 1.00 95.44 100 PHE A N 1
ATOM 777 C CA . PHE A 1 100 ? 13.319 -5.296 -1.984 1.00 95.44 100 PHE A CA 1
ATOM 778 C C . PHE A 1 100 ? 13.436 -5.818 -3.426 1.00 95.44 100 PHE A C 1
ATOM 780 O O . PHE A 1 100 ? 14.535 -5.969 -3.960 1.00 95.44 100 PHE A O 1
ATOM 787 N N . ARG A 1 101 ? 12.291 -6.070 -4.066 1.00 95.19 101 ARG A N 1
ATOM 788 C CA . ARG A 1 101 ? 12.158 -6.511 -5.465 1.00 95.19 101 ARG A CA 1
ATOM 789 C C . ARG A 1 101 ? 10.757 -6.210 -5.983 1.00 95.19 101 ARG A C 1
ATOM 791 O O . ARG A 1 101 ? 9.852 -6.008 -5.180 1.00 95.19 101 ARG A O 1
ATOM 798 N N . LEU A 1 102 ? 10.551 -6.267 -7.299 1.00 95.25 102 LEU A N 1
ATOM 799 C CA . LEU A 1 102 ? 9.200 -6.346 -7.868 1.00 95.25 102 LEU A CA 1
ATOM 800 C C . LEU A 1 102 ? 8.423 -7.500 -7.213 1.00 95.25 102 LEU A C 1
ATOM 802 O O . LEU A 1 102 ? 8.958 -8.600 -7.069 1.00 95.25 102 LEU A O 1
ATOM 806 N N . GLY A 1 103 ? 7.198 -7.212 -6.775 1.00 95.94 103 GLY A N 1
ATOM 807 C CA . GLY A 1 103 ? 6.338 -8.142 -6.037 1.00 95.94 103 GLY A CA 1
ATOM 808 C C . GLY A 1 103 ? 6.577 -8.171 -4.530 1.00 95.94 103 GLY A C 1
ATOM 809 O O . GLY A 1 103 ? 5.788 -8.751 -3.791 1.00 95.94 103 GLY A O 1
ATOM 810 N N . GLY A 1 104 ? 7.614 -7.488 -4.044 1.00 96.38 104 GLY A N 1
ATOM 811 C CA . GLY A 1 104 ? 7.846 -7.317 -2.615 1.00 96.38 104 GLY A CA 1
ATOM 812 C C . GLY A 1 104 ? 6.844 -6.357 -1.970 1.00 96.38 104 GLY A C 1
ATOM 813 O O . GLY A 1 104 ? 6.412 -5.371 -2.581 1.00 96.38 104 GLY A O 1
ATOM 814 N N . VAL A 1 105 ? 6.546 -6.598 -0.690 1.00 97.38 105 VAL A N 1
ATOM 815 C CA . VAL A 1 105 ? 5.750 -5.701 0.159 1.00 97.38 105 VAL A CA 1
ATOM 816 C C . VAL A 1 105 ? 6.452 -5.479 1.488 1.00 97.38 105 VAL A C 1
ATOM 818 O O . VAL A 1 105 ? 6.820 -6.432 2.167 1.00 97.38 105 VAL A O 1
ATOM 821 N N . GLN A 1 106 ? 6.577 -4.217 1.890 1.00 97.44 106 GLN A N 1
ATOM 822 C CA . GLN A 1 106 ? 7.028 -3.843 3.227 1.00 97.44 106 GLN A CA 1
ATOM 823 C C . GLN A 1 106 ? 5.869 -3.224 4.008 1.00 97.44 106 GLN A C 1
ATOM 825 O O . GLN A 1 106 ? 5.250 -2.263 3.549 1.00 97.44 106 GLN A O 1
ATOM 830 N N . PHE A 1 107 ? 5.616 -3.741 5.210 1.00 98.06 107 PHE A N 1
ATOM 831 C CA . PHE A 1 107 ? 4.629 -3.195 6.140 1.00 98.06 107 PHE A CA 1
ATOM 832 C C . PHE A 1 107 ? 5.309 -2.288 7.165 1.00 98.06 107 PHE A C 1
ATOM 834 O O . PHE A 1 107 ? 6.306 -2.664 7.779 1.00 98.06 107 PHE A O 1
ATOM 841 N N . VAL A 1 108 ? 4.765 -1.089 7.350 1.00 97.88 108 VAL A N 1
ATOM 842 C CA . VAL A 1 108 ? 5.282 -0.076 8.272 1.00 97.88 108 VAL A CA 1
ATOM 843 C C . VAL A 1 108 ? 4.154 0.362 9.196 1.00 97.88 108 VAL A C 1
ATOM 845 O O . VAL A 1 108 ? 3.191 0.984 8.751 1.00 97.88 108 VAL A O 1
ATOM 848 N N . GLN A 1 109 ? 4.260 0.057 10.488 1.00 97.88 109 GLN A N 1
ATOM 849 C CA . GLN A 1 109 ? 3.290 0.510 11.485 1.00 97.88 109 GLN A CA 1
ATOM 850 C C . GLN A 1 109 ? 3.402 2.034 11.668 1.00 97.88 109 GLN A C 1
ATOM 852 O O . GLN A 1 109 ? 4.480 2.537 11.983 1.00 97.88 109 GLN A O 1
ATOM 857 N N . VAL A 1 110 ? 2.298 2.767 11.491 1.00 97.25 110 VAL A N 1
ATOM 858 C CA . VAL A 1 110 ? 2.251 4.240 11.653 1.00 97.25 110 VAL A CA 1
ATOM 859 C C . VAL A 1 110 ? 1.386 4.695 12.830 1.00 97.25 110 VAL A C 1
ATOM 861 O O . VAL A 1 110 ? 1.529 5.810 13.317 1.00 97.25 110 VAL A O 1
ATOM 864 N N . SER A 1 111 ? 0.510 3.823 13.326 1.00 95.38 111 SER A N 1
ATOM 865 C CA . SER A 1 111 ? -0.231 3.981 14.586 1.00 95.38 111 SER A CA 1
ATOM 866 C C . SER A 1 111 ? -0.599 2.596 15.130 1.00 95.38 111 SER A C 1
ATOM 868 O O . SER A 1 111 ? -0.460 1.637 14.382 1.00 95.38 111 SER A O 1
ATOM 870 N N . PRO A 1 112 ? -1.130 2.425 16.355 1.00 94.56 112 PRO A N 1
ATOM 871 C CA . PRO A 1 112 ? -1.475 1.097 16.889 1.00 94.56 112 PRO A CA 1
ATOM 872 C C . PRO A 1 112 ? -2.444 0.259 16.032 1.00 94.56 112 PRO A C 1
ATOM 874 O O . PRO A 1 112 ? -2.476 -0.967 16.149 1.00 94.56 112 PRO A O 1
ATOM 877 N N . LEU A 1 113 ? -3.247 0.909 15.181 1.00 95.62 113 LEU A N 1
ATOM 878 C CA . LEU A 1 113 ? -4.268 0.259 14.351 1.00 95.62 113 LEU A CA 1
ATOM 879 C C . LEU A 1 113 ? -4.043 0.431 12.844 1.00 95.62 113 LEU A C 1
ATOM 881 O O . LEU A 1 113 ? -4.841 -0.092 12.067 1.00 95.62 113 LEU A O 1
ATOM 885 N N . VAL A 1 114 ? -2.993 1.140 12.421 1.00 97.44 114 VAL A N 1
ATOM 886 C CA . VAL A 1 114 ? -2.754 1.459 11.007 1.00 97.44 114 VAL A CA 1
ATOM 887 C C . VAL A 1 114 ? -1.341 1.068 10.592 1.00 97.44 114 VAL A C 1
ATOM 889 O O . VAL A 1 114 ? -0.358 1.520 11.184 1.00 97.44 114 VAL A O 1
ATOM 892 N N . GLU A 1 115 ? -1.259 0.265 9.536 1.00 98.19 115 GLU A N 1
ATOM 893 C CA . GLU A 1 115 ? -0.032 -0.049 8.808 1.00 98.19 115 GLU A CA 1
ATOM 894 C C . GLU A 1 115 ? -0.075 0.590 7.416 1.00 98.19 115 GLU A C 1
ATOM 896 O O . GLU A 1 115 ? -1.132 0.691 6.794 1.00 98.19 115 GLU A O 1
ATOM 901 N N . VAL A 1 116 ? 1.082 0.991 6.901 1.00 97.81 116 VAL A N 1
ATOM 902 C CA . VAL A 1 116 ? 1.279 1.331 5.491 1.00 97.81 116 VAL A CA 1
ATOM 903 C C . VAL A 1 116 ? 1.976 0.161 4.808 1.00 97.81 116 VAL A C 1
ATOM 905 O O . VAL A 1 116 ? 2.986 -0.323 5.309 1.00 97.81 116 VAL A O 1
ATOM 908 N N . ALA A 1 117 ? 1.457 -0.277 3.664 1.00 98.00 117 ALA A N 1
ATOM 909 C CA . ALA A 1 117 ? 2.076 -1.287 2.816 1.00 98.00 117 ALA A CA 1
ATOM 910 C C . ALA A 1 117 ? 2.728 -0.622 1.596 1.00 98.00 117 ALA A C 1
ATOM 912 O O . ALA A 1 117 ? 2.038 -0.160 0.683 1.00 98.00 117 ALA A O 1
ATOM 913 N N . ASN A 1 118 ? 4.060 -0.586 1.586 1.00 96.31 118 ASN A N 1
ATOM 914 C CA . ASN A 1 118 ? 4.872 -0.179 0.443 1.00 96.31 118 ASN A CA 1
ATOM 915 C C . ASN A 1 118 ? 4.954 -1.358 -0.543 1.00 96.31 118 ASN A C 1
ATOM 917 O O . ASN A 1 118 ? 5.709 -2.300 -0.303 1.00 96.31 118 ASN A O 1
ATOM 921 N N . VAL A 1 119 ? 4.184 -1.322 -1.634 1.00 95.50 119 VAL A N 1
ATOM 922 C CA . VAL A 1 119 ? 4.112 -2.411 -2.627 1.00 95.50 119 VAL A CA 1
ATOM 923 C C . VAL A 1 119 ? 5.005 -2.105 -3.825 1.00 95.50 119 VAL A C 1
ATOM 925 O O . VAL A 1 119 ? 4.757 -1.134 -4.532 1.00 95.50 119 VAL A O 1
ATOM 928 N N . ILE A 1 120 ? 6.015 -2.922 -4.120 1.00 94.62 120 ILE A N 1
ATOM 929 C CA . ILE A 1 120 ? 6.901 -2.685 -5.271 1.00 94.62 120 ILE A CA 1
ATOM 930 C C . ILE A 1 120 ? 6.261 -3.241 -6.552 1.00 94.62 120 ILE A C 1
ATOM 932 O O . ILE A 1 120 ? 6.385 -4.422 -6.873 1.00 94.62 120 ILE A O 1
ATOM 936 N N . GLY A 1 121 ? 5.570 -2.377 -7.297 1.00 93.00 121 GLY A N 1
ATOM 937 C CA . GLY A 1 121 ? 4.818 -2.757 -8.501 1.00 93.00 121 GLY A CA 1
ATOM 938 C C . GLY A 1 121 ? 5.206 -2.008 -9.774 1.00 93.00 121 GLY A C 1
ATOM 939 O O . GLY A 1 121 ? 4.711 -2.336 -10.856 1.00 93.00 121 GLY A O 1
ATOM 940 N N . PHE A 1 122 ? 6.073 -0.998 -9.668 1.00 90.94 122 PHE A N 1
ATOM 941 C CA . PHE A 1 122 ? 6.594 -0.263 -10.817 1.00 90.94 122 PHE A CA 1
ATOM 942 C C . PHE A 1 122 ? 8.055 -0.618 -11.094 1.00 90.94 122 PHE A C 1
ATOM 944 O O . PHE A 1 122 ? 8.894 -0.549 -10.200 1.00 90.94 122 PHE A O 1
ATOM 951 N N . GLN A 1 123 ? 8.361 -0.942 -12.351 1.00 90.19 123 GLN A N 1
ATOM 952 C CA . GLN A 1 123 ? 9.734 -1.058 -12.835 1.00 90.19 123 GLN A CA 1
ATOM 953 C C . GLN A 1 123 ? 10.202 0.315 -13.330 1.00 90.19 123 GLN A C 1
ATOM 955 O O . GLN A 1 123 ? 9.900 0.730 -14.453 1.00 90.19 123 GLN A O 1
ATOM 960 N N . GLY A 1 124 ? 10.912 1.040 -12.473 1.00 85.25 124 GLY A N 1
ATOM 961 C CA . GLY A 1 124 ? 11.226 2.452 -12.634 1.00 85.25 124 GLY A CA 1
ATOM 962 C C . GLY A 1 124 ? 10.032 3.377 -12.398 1.00 85.25 124 GLY A C 1
ATOM 963 O O . GLY A 1 124 ? 8.987 2.983 -11.888 1.00 85.25 124 GLY A O 1
ATOM 964 N N . HIS A 1 125 ? 10.197 4.653 -12.751 1.00 74.94 125 HIS A N 1
ATOM 965 C CA . HIS A 1 125 ? 9.180 5.691 -12.516 1.00 74.94 125 HIS A CA 1
ATOM 966 C C . HIS A 1 125 ? 8.891 6.585 -13.733 1.00 74.94 125 HIS A C 1
ATOM 968 O O . HIS A 1 125 ? 8.072 7.499 -13.649 1.00 74.94 125 HIS A O 1
ATOM 974 N N . ARG A 1 126 ? 9.580 6.379 -14.862 1.00 71.94 126 ARG A N 1
ATOM 975 C CA . ARG A 1 126 ? 9.337 7.107 -16.119 1.00 71.94 126 ARG A CA 1
ATOM 976 C C . ARG A 1 126 ? 8.670 6.178 -17.122 1.00 71.94 126 ARG A C 1
ATOM 978 O O . ARG A 1 126 ? 8.994 4.996 -17.182 1.00 71.94 126 ARG A O 1
ATOM 985 N N . LYS A 1 127 ? 7.783 6.734 -17.948 1.00 68.56 127 LYS A N 1
ATOM 986 C CA . LYS A 1 127 ? 7.292 6.043 -19.142 1.00 68.56 127 LYS A CA 1
ATOM 987 C C . LYS A 1 127 ? 8.473 5.866 -20.101 1.00 68.56 127 LYS A C 1
ATOM 989 O O . LYS A 1 127 ? 9.081 6.853 -20.508 1.00 68.56 127 LYS A O 1
ATOM 994 N N . GLY A 1 128 ? 8.821 4.619 -20.399 1.00 67.62 128 GLY A N 1
ATOM 995 C CA . GLY A 1 128 ? 9.867 4.280 -21.363 1.00 67.62 128 GLY A CA 1
ATOM 996 C C . GLY A 1 128 ? 9.279 3.892 -22.718 1.00 67.62 128 GLY A C 1
ATOM 997 O O . GLY A 1 128 ? 8.061 3.877 -22.901 1.00 67.62 128 GLY A O 1
ATOM 998 N N . SER A 1 129 ? 10.144 3.485 -23.649 1.00 68.44 129 SER A N 1
ATOM 999 C CA . SER A 1 129 ? 9.733 2.894 -24.935 1.00 68.44 129 SER A CA 1
ATOM 1000 C C . SER A 1 129 ? 8.863 1.640 -24.769 1.00 68.44 129 SER A C 1
ATOM 1002 O O . SER A 1 129 ? 8.043 1.342 -25.627 1.00 68.44 129 SER A O 1
ATOM 1004 N N . LYS A 1 130 ? 8.988 0.945 -23.630 1.00 63.69 130 LYS A N 1
ATOM 1005 C CA . LYS A 1 130 ? 8.190 -0.235 -23.251 1.00 63.69 130 LYS A CA 1
ATOM 1006 C C . LYS A 1 130 ? 6.849 0.098 -22.574 1.00 63.69 130 LYS A C 1
ATOM 1008 O O . LYS A 1 130 ? 6.203 -0.792 -22.035 1.00 63.69 130 LYS A O 1
ATOM 1013 N N . GLY A 1 131 ? 6.434 1.365 -22.567 1.00 70.12 131 GLY A N 1
ATOM 1014 C CA . GLY A 1 131 ? 5.156 1.791 -21.998 1.00 70.12 131 GLY A CA 1
ATOM 1015 C C . GLY A 1 131 ? 5.215 2.159 -20.513 1.00 70.12 131 GLY A C 1
ATOM 1016 O O . GLY A 1 131 ? 6.256 2.559 -19.983 1.00 70.12 131 GLY A O 1
ATOM 1017 N N . PHE A 1 132 ? 4.050 2.115 -19.862 1.00 75.44 132 PHE A N 1
ATOM 1018 C CA . PHE A 1 132 ? 3.883 2.504 -18.462 1.00 75.44 132 PHE A CA 1
ATOM 1019 C C . PHE A 1 132 ? 4.617 1.513 -17.527 1.00 75.44 132 PHE A C 1
ATOM 1021 O O . PHE A 1 132 ? 4.548 0.307 -17.763 1.00 75.44 132 PHE A O 1
ATOM 1028 N N . PRO A 1 133 ? 5.332 1.966 -16.476 1.00 82.25 133 PRO A N 1
ATOM 1029 C CA . PRO A 1 133 ? 6.163 1.094 -15.639 1.00 82.25 133 PRO A CA 1
ATOM 1030 C C . PRO A 1 133 ? 5.410 0.073 -14.768 1.00 82.25 133 PRO A C 1
ATOM 1032 O O . PRO A 1 133 ? 6.071 -0.684 -14.064 1.00 82.25 133 PRO A O 1
ATOM 1035 N N . ALA A 1 134 ? 4.074 -0.004 -14.806 1.00 88.62 134 ALA A N 1
ATOM 1036 C CA . ALA A 1 134 ? 3.323 -1.038 -14.087 1.00 88.62 134 ALA A CA 1
ATOM 1037 C C . ALA A 1 134 ? 3.713 -2.461 -14.491 1.00 88.62 134 ALA A C 1
ATOM 1039 O O . ALA A 1 134 ? 3.852 -2.781 -15.674 1.00 88.62 134 ALA A O 1
ATOM 1040 N N . ARG A 1 135 ? 3.871 -3.321 -13.484 1.00 92.69 135 ARG A N 1
ATOM 1041 C CA . ARG A 1 135 ? 4.060 -4.766 -13.617 1.00 92.69 135 ARG A CA 1
ATOM 1042 C C . ARG A 1 135 ? 2.938 -5.454 -12.857 1.00 92.69 135 ARG A C 1
ATOM 1044 O O . ARG A 1 135 ? 3.050 -5.688 -11.661 1.00 92.69 135 ARG A O 1
ATOM 1051 N N . TYR A 1 136 ? 1.828 -5.706 -13.543 1.00 92.75 136 TYR A N 1
ATOM 1052 C CA . TYR A 1 136 ? 0.614 -6.233 -12.916 1.00 92.75 136 TYR A CA 1
ATOM 1053 C C . TYR A 1 136 ? 0.827 -7.602 -12.270 1.00 92.75 136 TYR A C 1
ATOM 1055 O O . TYR A 1 136 ? 0.287 -7.840 -11.199 1.00 92.75 136 TYR A O 1
ATOM 1063 N N . ASP A 1 137 ? 1.685 -8.438 -12.845 1.00 94.94 137 ASP A N 1
ATOM 1064 C CA . ASP A 1 137 ? 2.028 -9.756 -12.306 1.00 94.94 137 ASP A CA 1
ATOM 1065 C C . ASP A 1 137 ? 2.738 -9.622 -10.948 1.00 94.94 137 ASP A C 1
ATOM 1067 O O . ASP A 1 137 ? 2.367 -10.266 -9.970 1.00 94.94 137 ASP A O 1
ATOM 1071 N N . ALA A 1 138 ? 3.691 -8.689 -10.857 1.00 95.12 138 ALA A N 1
ATOM 1072 C CA . ALA A 1 138 ? 4.366 -8.347 -9.608 1.00 95.12 138 ALA A CA 1
ATOM 1073 C C . ALA A 1 138 ? 3.389 -7.733 -8.592 1.00 95.12 138 ALA A C 1
ATOM 1075 O O . ALA A 1 138 ? 3.417 -8.053 -7.410 1.00 95.12 138 ALA A O 1
ATOM 1076 N N . ILE A 1 139 ? 2.483 -6.866 -9.045 1.00 95.31 139 ILE A N 1
ATOM 1077 C CA . ILE A 1 139 ? 1.439 -6.304 -8.184 1.00 95.31 139 ILE A CA 1
ATOM 1078 C C . ILE A 1 139 ? 0.526 -7.416 -7.648 1.00 95.31 139 ILE A C 1
ATOM 1080 O O . ILE A 1 139 ? 0.197 -7.397 -6.469 1.00 95.31 139 ILE A O 1
ATOM 1084 N N . ALA A 1 140 ? 0.150 -8.401 -8.464 1.00 96.94 140 ALA A N 1
ATOM 1085 C CA . ALA A 1 140 ? -0.664 -9.532 -8.030 1.00 96.94 140 ALA A CA 1
ATOM 1086 C C . ALA A 1 140 ? 0.042 -10.374 -6.960 1.00 96.94 140 ALA A C 1
ATOM 1088 O O . ALA A 1 140 ? -0.561 -10.662 -5.929 1.00 96.94 140 ALA A O 1
ATOM 1089 N N . GLU A 1 141 ? 1.325 -10.681 -7.157 1.00 97.38 141 GLU A N 1
ATOM 1090 C CA . GLU A 1 141 ? 2.155 -11.365 -6.159 1.00 97.38 141 GLU A CA 1
ATOM 1091 C C . GLU A 1 141 ? 2.203 -10.593 -4.831 1.00 97.38 141 GLU A C 1
ATOM 1093 O O . GLU A 1 141 ? 1.971 -11.146 -3.757 1.00 97.38 141 GLU A O 1
ATOM 1098 N N . ALA A 1 142 ? 2.433 -9.283 -4.897 1.00 97.31 142 ALA A N 1
ATOM 1099 C CA . ALA A 1 142 ? 2.438 -8.433 -3.717 1.00 97.31 142 ALA A CA 1
ATOM 1100 C C . ALA A 1 142 ? 1.073 -8.395 -3.010 1.00 97.31 142 ALA A C 1
ATOM 1102 O O . ALA A 1 142 ? 0.995 -8.402 -1.778 1.00 97.31 142 ALA A O 1
ATOM 1103 N N . LEU A 1 143 ? -0.019 -8.331 -3.779 1.00 97.38 143 LEU A N 1
ATOM 1104 C CA . LEU A 1 143 ? -1.364 -8.313 -3.217 1.00 97.38 143 LEU A CA 1
ATOM 1105 C C . LEU A 1 143 ? -1.718 -9.631 -2.527 1.00 97.38 143 LEU A C 1
ATOM 1107 O O . LEU A 1 143 ? -2.456 -9.593 -1.548 1.00 97.38 143 LEU A O 1
ATOM 1111 N N . GLU A 1 144 ? -1.168 -10.758 -2.965 1.00 97.94 144 GLU A N 1
ATOM 1112 C CA . GLU A 1 144 ? -1.329 -12.035 -2.268 1.00 97.94 144 GLU A CA 1
ATOM 1113 C C . GLU A 1 144 ? -0.782 -11.951 -0.832 1.00 97.94 144 GLU A C 1
ATOM 1115 O O . GLU A 1 144 ? -1.508 -12.196 0.133 1.00 97.94 144 GLU A O 1
ATOM 1120 N N . VAL A 1 145 ? 0.450 -11.460 -0.665 1.00 98.19 145 VAL A N 1
ATOM 1121 C CA . VAL A 1 145 ? 1.068 -11.248 0.659 1.00 98.19 145 VAL A CA 1
ATOM 1122 C C . VAL A 1 145 ? 0.292 -10.215 1.489 1.00 98.19 145 VAL A C 1
ATOM 1124 O O . VAL A 1 145 ? 0.077 -10.391 2.692 1.00 98.19 145 VAL A O 1
ATOM 1127 N N . LEU A 1 146 ? -0.173 -9.134 0.856 1.00 98.38 146 LEU A N 1
ATOM 1128 C CA . LEU A 1 146 ? -1.025 -8.125 1.495 1.00 98.38 146 LEU A CA 1
ATOM 1129 C C . LEU A 1 146 ? -2.341 -8.721 2.009 1.00 98.38 146 LEU A C 1
ATOM 1131 O O . LEU A 1 146 ? -2.754 -8.396 3.123 1.00 98.38 146 LEU A O 1
ATOM 1135 N N . GLY A 1 147 ? -2.988 -9.578 1.220 1.00 97.88 147 GLY A N 1
ATOM 1136 C CA . GLY A 1 147 ? -4.226 -10.258 1.586 1.00 97.88 147 GLY A CA 1
ATOM 1137 C C . GLY A 1 147 ? -4.040 -11.141 2.816 1.00 97.88 147 GLY A C 1
ATOM 1138 O O . GLY A 1 147 ? -4.782 -10.996 3.788 1.00 97.88 147 GLY A O 1
ATOM 1139 N N . GLN A 1 148 ? -2.979 -11.950 2.835 1.00 98.12 148 GLN A N 1
ATOM 1140 C CA . GLN A 1 148 ? -2.616 -12.793 3.980 1.00 98.12 148 GLN A CA 1
ATOM 1141 C C . GLN A 1 148 ? -2.345 -11.957 5.243 1.00 98.12 148 GLN A C 1
ATOM 1143 O O . GLN A 1 148 ? -2.837 -12.265 6.339 1.00 98.12 148 GLN A O 1
ATOM 1148 N N . ARG A 1 149 ? -1.611 -10.840 5.112 1.00 98.00 149 ARG A N 1
ATOM 1149 C CA . ARG A 1 149 ? -1.355 -9.915 6.229 1.00 98.00 149 ARG A CA 1
ATOM 1150 C C . ARG A 1 149 ? -2.642 -9.267 6.740 1.00 98.00 149 ARG A C 1
ATOM 1152 O O . ARG A 1 149 ? -2.845 -9.169 7.951 1.00 98.00 149 ARG A O 1
ATOM 1159 N N . ALA A 1 150 ? -3.527 -8.840 5.845 1.00 97.62 150 ALA A N 1
ATOM 1160 C CA . ALA A 1 150 ? -4.801 -8.234 6.214 1.00 97.62 150 ALA A CA 1
ATOM 1161 C C . ALA A 1 150 ? -5.735 -9.243 6.901 1.00 97.62 150 ALA A C 1
ATOM 1163 O O . ALA A 1 150 ? -6.317 -8.926 7.938 1.00 97.62 150 ALA A O 1
ATOM 1164 N N . ALA A 1 15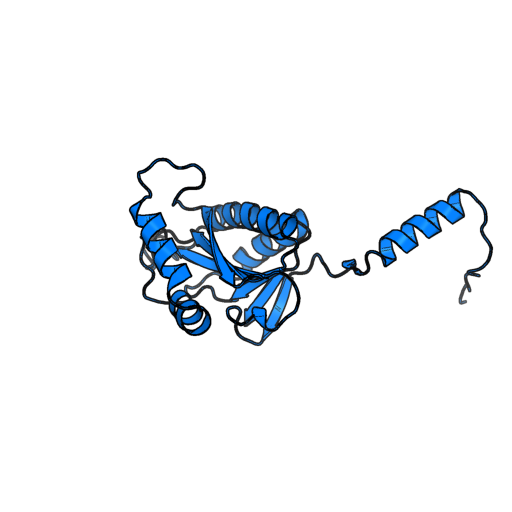1 ? -5.825 -10.471 6.389 1.00 96.38 151 ALA A N 1
ATOM 1165 C CA . ALA A 1 151 ? -6.633 -11.534 6.981 1.00 96.38 151 ALA A CA 1
ATOM 1166 C C . ALA A 1 151 ? -6.145 -11.902 8.391 1.00 96.38 151 ALA A C 1
ATOM 1168 O O . ALA A 1 151 ? -6.926 -11.875 9.346 1.00 96.38 151 ALA A O 1
ATOM 1169 N N . SER A 1 152 ? -4.841 -12.159 8.544 1.00 96.94 152 SER A N 1
ATOM 1170 C CA . SER A 1 152 ? -4.238 -12.527 9.836 1.00 96.94 152 SER A CA 1
ATOM 1171 C C . SER A 1 152 ? -4.385 -11.432 10.896 1.00 96.94 152 SER A C 1
ATOM 1173 O O . SER A 1 152 ? -4.651 -11.720 12.062 1.00 96.94 152 SER A O 1
ATOM 1175 N N . SER A 1 153 ? -4.293 -10.162 10.494 1.00 95.50 153 SER A N 1
ATOM 1176 C CA . SER A 1 153 ? -4.482 -9.013 11.387 1.00 95.50 153 SER A CA 1
ATOM 1177 C C . SER A 1 153 ? -5.941 -8.559 11.519 1.00 95.50 153 SER A C 1
ATOM 1179 O O . SER A 1 153 ? -6.216 -7.623 12.271 1.00 95.50 153 SER A O 1
ATOM 1181 N N . ARG A 1 154 ? -6.893 -9.200 10.823 1.00 95.38 154 ARG A N 1
ATOM 1182 C CA . ARG A 1 154 ? -8.301 -8.762 10.710 1.00 95.38 154 ARG A CA 1
ATOM 1183 C C . ARG A 1 154 ? -8.433 -7.293 10.280 1.00 95.38 154 ARG A C 1
ATOM 1185 O O . ARG A 1 154 ? -9.324 -6.577 10.746 1.00 95.38 154 ARG A O 1
ATOM 1192 N N . ALA A 1 155 ? -7.525 -6.832 9.428 1.00 96.19 155 ALA A N 1
ATOM 1193 C CA . ALA A 1 155 ? -7.510 -5.478 8.904 1.00 96.19 155 ALA A CA 1
ATOM 1194 C C . ALA A 1 155 ? -8.306 -5.366 7.599 1.00 96.19 155 ALA A C 1
ATOM 1196 O O . ALA A 1 155 ? -8.397 -6.309 6.814 1.00 96.19 155 ALA A O 1
ATOM 1197 N N . SER A 1 156 ? -8.858 -4.180 7.343 1.00 96.88 156 SER A N 1
ATOM 1198 C CA . SER A 1 156 ? -9.311 -3.802 6.002 1.00 96.88 156 SER A CA 1
ATOM 1199 C C . SER A 1 156 ? -8.178 -3.146 5.218 1.00 96.88 156 SER A C 1
ATOM 1201 O O . SER A 1 156 ? -7.316 -2.481 5.797 1.00 96.88 156 SER A O 1
ATOM 1203 N N . VAL A 1 157 ? -8.200 -3.301 3.895 1.00 97.38 157 VAL A N 1
ATOM 1204 C CA . VAL A 1 157 ? -7.227 -2.683 2.987 1.00 97.38 157 VAL A CA 1
ATOM 1205 C C . VAL A 1 157 ? -7.809 -1.402 2.402 1.00 97.38 157 VAL A C 1
ATOM 1207 O O . VAL A 1 157 ? -8.962 -1.364 1.976 1.00 97.38 157 VAL A O 1
ATOM 1210 N N . HIS A 1 158 ? -7.004 -0.348 2.380 1.00 96.44 158 HIS A N 1
ATOM 1211 C CA . HIS A 1 158 ? -7.359 0.978 1.891 1.00 96.44 158 HIS A CA 1
ATOM 1212 C C . HIS A 1 158 ? -6.315 1.410 0.866 1.00 96.44 158 HIS A C 1
ATOM 1214 O O . HIS A 1 158 ? -5.123 1.345 1.146 1.00 96.44 158 HIS A O 1
ATOM 1220 N N . MET A 1 159 ? -6.737 1.823 -0.326 1.00 93.56 159 MET A N 1
ATOM 1221 C CA . MET A 1 159 ? -5.811 2.205 -1.397 1.00 93.56 159 MET A CA 1
ATOM 1222 C C . MET A 1 159 ? -6.358 3.360 -2.241 1.00 93.56 159 MET A C 1
ATOM 1224 O O . MET A 1 159 ? -7.572 3.440 -2.450 1.00 93.56 159 MET A O 1
ATOM 1228 N N . PRO A 1 160 ? -5.498 4.258 -2.748 1.00 92.00 160 PRO A N 1
ATOM 1229 C CA . PRO A 1 160 ? -5.922 5.286 -3.690 1.00 92.00 160 PRO A CA 1
ATOM 1230 C C . PRO A 1 160 ? -6.267 4.659 -5.053 1.00 92.00 160 PRO A C 1
ATOM 1232 O O . PRO A 1 160 ? -5.569 3.761 -5.527 1.00 92.00 160 PRO A O 1
ATOM 1235 N N . PHE A 1 161 ? -7.325 5.148 -5.709 1.00 81.88 161 PHE A N 1
ATOM 1236 C CA . PHE A 1 161 ? -7.763 4.689 -7.038 1.00 81.88 161 PHE A CA 1
ATOM 1237 C C . PHE A 1 161 ? -6.669 4.892 -8.086 1.00 81.88 161 PHE A C 1
ATOM 1239 O O . PHE A 1 161 ? -6.394 4.014 -8.902 1.00 81.88 161 PHE A O 1
ATOM 1246 N N . ALA A 1 162 ? -5.999 6.040 -8.014 1.00 66.81 162 ALA A N 1
ATOM 1247 C CA . ALA A 1 162 ? -4.788 6.309 -8.758 1.00 66.81 162 ALA A CA 1
ATOM 1248 C C . ALA A 1 162 ? -3.601 6.199 -7.800 1.00 66.81 162 ALA A C 1
ATOM 1250 O O . ALA A 1 162 ? -3.326 7.130 -7.046 1.00 66.81 162 ALA A O 1
ATOM 1251 N N . CYS A 1 163 ? -2.826 5.113 -7.852 1.00 60.72 163 CYS A N 1
ATOM 1252 C CA . CYS A 1 163 ? -1.497 5.118 -7.226 1.00 60.72 163 CYS A CA 1
ATOM 1253 C C . CYS A 1 163 ? -0.516 5.960 -8.071 1.00 60.72 163 CYS A C 1
ATOM 1255 O O . CYS A 1 163 ? 0.448 5.442 -8.627 1.00 60.72 163 CYS A O 1
ATOM 1257 N N . GLY A 1 164 ? -0.817 7.254 -8.244 1.00 50.22 164 GLY A N 1
ATOM 1258 C CA . GLY A 1 164 ? 0.100 8.317 -8.671 1.00 50.22 164 GLY A CA 1
ATOM 1259 C C . GLY A 1 164 ? 0.812 8.185 -10.022 1.00 50.22 164 GLY A C 1
ATOM 1260 O O . GLY A 1 164 ? 1.732 8.960 -10.261 1.00 50.22 164 GLY A O 1
ATOM 1261 N N . GLY A 1 165 ? 0.445 7.236 -10.890 1.00 54.62 165 GLY A N 1
ATOM 1262 C CA . GLY A 1 165 ? 1.272 6.924 -12.060 1.00 54.62 165 GLY A CA 1
ATOM 1263 C C . GLY A 1 165 ? 0.558 6.736 -13.397 1.00 54.62 165 GLY A C 1
ATOM 1264 O O . GLY A 1 165 ? 1.146 7.075 -14.409 1.00 54.62 165 GLY A O 1
ATOM 1265 N N . GLY A 1 166 ? -0.681 6.241 -13.449 1.00 61.97 166 GLY A N 1
ATOM 1266 C CA . GLY A 1 166 ? -1.295 5.789 -14.715 1.00 61.97 166 GLY A CA 1
ATOM 1267 C C . GLY A 1 166 ? -1.635 4.296 -14.755 1.00 61.97 166 GLY A C 1
ATOM 1268 O O . GLY A 1 166 ? -1.804 3.730 -15.837 1.00 61.97 166 GLY A O 1
ATOM 1269 N N . LEU A 1 167 ? -1.745 3.661 -13.580 1.00 75.38 167 LEU A N 1
ATOM 1270 C CA . LEU A 1 167 ? -2.379 2.351 -13.435 1.00 75.38 167 LEU A CA 1
ATOM 1271 C C . LEU A 1 167 ? -3.776 2.383 -14.049 1.00 75.38 167 LEU A C 1
ATOM 1273 O O . LEU A 1 167 ? -4.567 3.280 -13.758 1.00 75.38 167 LEU A O 1
ATOM 1277 N N . GLN A 1 168 ? -4.065 1.391 -14.882 1.00 82.75 168 GLN A N 1
ATOM 1278 C CA . GLN A 1 168 ? -5.371 1.234 -15.501 1.00 82.75 168 GLN A CA 1
ATOM 1279 C C . GLN A 1 168 ? -6.233 0.371 -14.593 1.00 82.75 168 GLN A C 1
ATOM 1281 O O . GLN A 1 168 ? -5.866 -0.760 -14.259 1.00 82.75 168 GLN A O 1
ATOM 1286 N N . TRP A 1 169 ? -7.385 0.901 -14.185 1.00 86.31 169 TRP A N 1
ATOM 1287 C CA . TRP A 1 169 ? -8.283 0.170 -13.297 1.00 86.31 169 TRP A CA 1
ATOM 1288 C C . TRP A 1 169 ? -8.798 -1.127 -13.932 1.00 86.31 169 TRP A C 1
ATOM 1290 O O . TRP A 1 169 ? -8.990 -2.108 -13.223 1.00 86.31 169 TRP A O 1
ATOM 1300 N N . ASP A 1 170 ? -8.937 -1.184 -15.255 1.00 87.81 170 ASP A N 1
ATOM 1301 C CA . ASP A 1 170 ? -9.370 -2.400 -15.956 1.00 87.81 170 ASP A CA 1
ATOM 1302 C C . ASP A 1 170 ? -8.391 -3.570 -15.773 1.00 87.81 170 ASP A C 1
ATOM 1304 O O . ASP A 1 170 ? -8.799 -4.728 -15.780 1.00 87.81 170 ASP A O 1
ATOM 1308 N N . GLN A 1 171 ? -7.110 -3.274 -15.529 1.00 90.19 171 GLN A N 1
ATOM 1309 C CA . GLN A 1 171 ? -6.082 -4.274 -15.233 1.00 90.19 171 GLN A CA 1
ATOM 1310 C C . GLN A 1 171 ? -5.915 -4.495 -13.722 1.00 90.19 171 GLN A C 1
ATOM 1312 O O . GLN A 1 171 ? -5.790 -5.627 -13.265 1.00 90.19 171 GLN A O 1
ATOM 1317 N N . MET A 1 172 ? -5.953 -3.423 -12.923 1.00 90.88 172 MET A N 1
ATOM 1318 C CA . MET A 1 172 ? -5.782 -3.493 -11.465 1.00 90.88 172 MET A CA 1
ATOM 1319 C C . MET A 1 172 ? -7.001 -4.093 -10.746 1.00 90.88 172 MET A C 1
ATOM 1321 O O . MET A 1 172 ? -6.870 -4.851 -9.788 1.00 90.88 172 MET A O 1
ATOM 1325 N N . GLY A 1 173 ? -8.206 -3.756 -11.198 1.00 91.81 173 GLY A N 1
ATOM 1326 C CA . GLY A 1 173 ? -9.471 -4.126 -10.574 1.00 91.81 173 GLY A CA 1
ATOM 1327 C C . GLY A 1 173 ? -9.660 -5.637 -10.417 1.00 91.81 173 GLY A C 1
ATOM 1328 O O . GLY A 1 173 ? -10.024 -6.060 -9.318 1.00 91.81 173 GLY A O 1
ATOM 1329 N N . PRO A 1 174 ? -9.409 -6.463 -11.452 1.00 94.25 174 PRO A N 1
ATOM 1330 C CA . PRO A 1 174 ? -9.423 -7.919 -11.325 1.00 94.25 174 PRO A CA 1
ATOM 1331 C C . PRO A 1 174 ? -8.462 -8.446 -10.252 1.00 94.25 174 PRO A C 1
ATOM 1333 O O . PRO A 1 174 ? -8.864 -9.280 -9.448 1.00 94.25 174 PRO A O 1
ATOM 1336 N N . ILE A 1 175 ? -7.243 -7.905 -10.170 1.00 95.75 175 ILE A N 1
ATOM 1337 C CA . ILE A 1 175 ? -6.220 -8.319 -9.193 1.00 95.75 175 ILE A CA 1
ATOM 1338 C C . ILE A 1 175 ? -6.673 -8.003 -7.763 1.00 95.75 175 ILE A C 1
ATOM 1340 O O . ILE A 1 175 ? -6.629 -8.856 -6.879 1.00 95.75 175 ILE A O 1
ATOM 1344 N N . VAL A 1 176 ? -7.181 -6.788 -7.535 1.00 95.44 176 VAL A N 1
ATOM 1345 C CA . VAL A 1 176 ? -7.690 -6.366 -6.220 1.00 95.44 176 VAL A CA 1
ATOM 1346 C C . VAL A 1 176 ? -8.899 -7.204 -5.797 1.00 95.44 176 VAL A 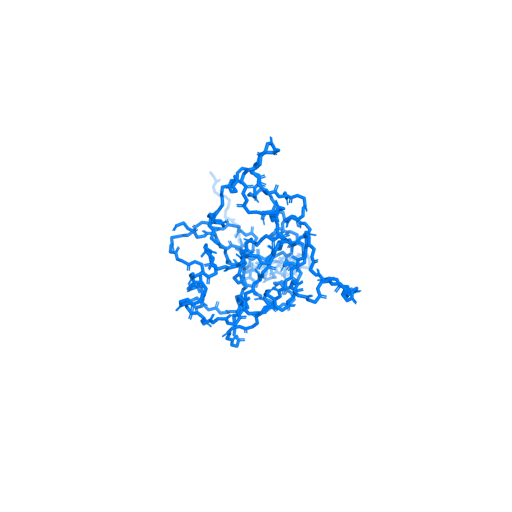C 1
ATOM 1348 O O . VAL A 1 176 ? -9.009 -7.594 -4.634 1.00 95.44 176 VAL A O 1
ATOM 1351 N N . LYS A 1 177 ? -9.810 -7.497 -6.735 1.00 94.69 177 LYS A N 1
ATOM 1352 C CA . LYS A 1 177 ? -10.975 -8.358 -6.486 1.00 94.69 177 LYS A CA 1
ATOM 1353 C C . LYS A 1 177 ? -10.556 -9.789 -6.155 1.00 94.69 177 LYS A C 1
ATOM 1355 O O . LYS A 1 177 ? -11.110 -10.351 -5.216 1.00 94.69 177 LYS A O 1
ATOM 1360 N N . ALA A 1 178 ? -9.584 -10.346 -6.880 1.00 95.38 178 ALA A N 1
ATOM 1361 C CA . ALA A 1 178 ? -9.062 -11.687 -6.632 1.00 95.38 178 ALA A CA 1
ATOM 1362 C C . ALA A 1 178 ? -8.454 -11.797 -5.226 1.00 95.38 178 ALA A C 1
ATOM 1364 O O . ALA A 1 178 ? -8.857 -12.673 -4.468 1.00 95.38 178 ALA A O 1
ATOM 1365 N N . MET A 1 179 ? -7.596 -10.849 -4.833 1.00 96.19 179 MET A N 1
ATOM 1366 C CA . MET A 1 179 ? -7.035 -10.782 -3.476 1.00 96.19 179 MET A CA 1
ATOM 1367 C C . MET A 1 179 ? -8.128 -10.678 -2.399 1.00 96.19 179 MET A C 1
ATOM 1369 O O . MET A 1 179 ? -8.123 -11.428 -1.424 1.00 96.19 179 MET A O 1
ATOM 1373 N N . SER A 1 180 ? -9.100 -9.776 -2.585 1.00 95.81 180 SER A N 1
ATOM 1374 C CA . SER A 1 180 ? -10.212 -9.586 -1.641 1.00 95.81 180 SER A CA 1
ATOM 1375 C C . SER A 1 180 ? -11.038 -10.862 -1.457 1.00 95.81 180 SER A C 1
ATOM 1377 O O . SER A 1 180 ? -11.398 -11.209 -0.329 1.00 95.81 180 SER A O 1
ATOM 1379 N N . ALA A 1 181 ? -11.330 -11.559 -2.559 1.00 95.25 181 ALA A N 1
ATOM 1380 C CA . ALA A 1 181 ? -12.089 -12.801 -2.552 1.00 95.25 181 ALA A CA 1
ATOM 1381 C C . ALA A 1 181 ? -11.301 -13.942 -1.896 1.00 95.25 181 ALA A C 1
ATOM 1383 O O . ALA A 1 181 ? -11.829 -14.577 -0.987 1.00 95.25 181 ALA A O 1
ATOM 1384 N N . ALA A 1 182 ? -10.044 -14.147 -2.302 1.00 95.12 182 ALA A N 1
ATOM 1385 C CA . ALA A 1 182 ? -9.194 -15.233 -1.817 1.00 95.12 182 ALA A CA 1
ATOM 1386 C C . ALA A 1 182 ? -8.948 -15.168 -0.301 1.00 95.12 182 ALA A C 1
ATOM 1388 O O . ALA A 1 182 ? -8.983 -16.193 0.371 1.00 95.12 182 ALA A O 1
ATOM 1389 N N . HIS A 1 183 ? -8.760 -13.963 0.247 1.00 95.44 183 HIS A N 1
ATOM 1390 C CA . HIS A 1 183 ? -8.381 -13.774 1.657 1.00 95.44 183 HIS A CA 1
ATOM 1391 C C . HIS A 1 183 ? -9.525 -13.339 2.570 1.00 95.44 183 HIS A C 1
ATOM 1393 O O . HIS A 1 183 ? -9.342 -13.162 3.772 1.00 95.44 183 HIS A O 1
ATOM 1399 N N . GLY A 1 184 ? -10.716 -13.116 2.018 1.00 94.00 184 GLY A N 1
ATOM 1400 C CA . GLY A 1 184 ? -11.853 -12.641 2.799 1.00 94.00 184 GLY A CA 1
ATOM 1401 C C . GLY A 1 184 ? -11.709 -11.219 3.347 1.00 94.00 184 GLY A C 1
ATOM 1402 O O . GLY A 1 184 ? -12.249 -10.894 4.408 1.00 94.00 184 GLY A O 1
ATOM 1403 N N . VAL A 1 185 ? -10.971 -10.369 2.631 1.00 94.19 185 VAL A N 1
ATOM 1404 C CA . VAL A 1 185 ? -10.563 -9.035 3.085 1.00 94.19 185 VAL A CA 1
ATOM 1405 C C . VAL A 1 185 ? -11.424 -7.953 2.443 1.00 94.19 185 VAL A C 1
ATOM 1407 O O . VAL A 1 185 ? -11.582 -7.899 1.223 1.00 94.19 185 VAL A O 1
ATOM 1410 N N . ALA A 1 186 ? -11.927 -7.025 3.259 1.00 95.25 186 ALA A N 1
ATOM 1411 C CA . ALA A 1 186 ? -12.621 -5.840 2.764 1.00 95.25 186 ALA A CA 1
ATOM 1412 C C . ALA A 1 186 ? -11.619 -4.834 2.181 1.00 95.25 186 ALA A C 1
ATOM 1414 O O . ALA A 1 186 ? -10.663 -4.451 2.863 1.00 95.25 186 ALA A O 1
ATOM 1415 N N . VAL A 1 187 ? -11.875 -4.367 0.955 1.00 95.88 187 VAL A N 1
ATOM 1416 C CA . VAL A 1 187 ? -11.014 -3.398 0.264 1.00 95.88 187 VAL A CA 1
ATOM 1417 C C . VAL A 1 187 ? -11.784 -2.120 -0.051 1.00 95.88 187 VAL A C 1
ATOM 1419 O O . VAL A 1 187 ? -12.876 -2.161 -0.620 1.00 95.88 187 VAL A O 1
ATOM 1422 N N . TYR A 1 188 ? -11.188 -0.980 0.277 1.00 95.19 188 TYR A N 1
ATOM 1423 C CA . TYR A 1 188 ? -11.716 0.350 0.001 1.00 95.19 188 TYR A CA 1
ATOM 1424 C C . TYR A 1 188 ? -10.781 1.095 -0.948 1.00 95.19 188 TYR A C 1
ATOM 1426 O O . TYR A 1 188 ? -9.594 1.263 -0.669 1.00 95.19 188 TYR A O 1
ATOM 1434 N N . VAL A 1 189 ? -11.335 1.539 -2.070 1.00 93.62 189 VAL A N 1
ATOM 1435 C CA . VAL A 1 189 ? -10.623 2.236 -3.137 1.00 93.62 189 VAL A CA 1
ATOM 1436 C C . VAL A 1 189 ? -11.102 3.681 -3.175 1.00 93.62 189 VAL A C 1
ATOM 1438 O O . VAL A 1 189 ? -12.290 3.936 -3.379 1.00 93.62 189 VAL A O 1
ATOM 1441 N N . TYR A 1 190 ? -10.183 4.614 -2.964 1.00 92.12 190 TYR A N 1
ATOM 1442 C CA . TYR A 1 190 ? -10.496 6.025 -2.743 1.00 92.12 190 TYR A CA 1
ATOM 1443 C C . TYR A 1 190 ? -10.384 6.843 -4.029 1.00 92.12 190 TYR A C 1
ATOM 1445 O O . TYR A 1 190 ? -9.363 6.751 -4.712 1.00 92.12 190 TYR A O 1
ATOM 1453 N N . ARG A 1 191 ? -11.427 7.614 -4.354 1.00 85.00 191 ARG A N 1
ATOM 1454 C CA . ARG A 1 191 ? -11.497 8.526 -5.507 1.00 85.00 191 ARG A CA 1
ATOM 1455 C C . ARG A 1 191 ? -11.553 9.984 -5.076 1.00 85.00 191 ARG A C 1
ATOM 1457 O O . ARG A 1 191 ? -12.172 10.259 -4.019 1.00 85.00 191 ARG A O 1
#

Radius of gyration: 20.61 Å; Cα contacts (8 Å, |Δi|>4): 318; chains: 1; bounding box: 72×48×42 Å

InterPro domains:
  IPR043472 Macro domain-like [G3DSA:3.40.220.10] (35-191)
  IPR043472 Macro domain-like [SSF52949] (41-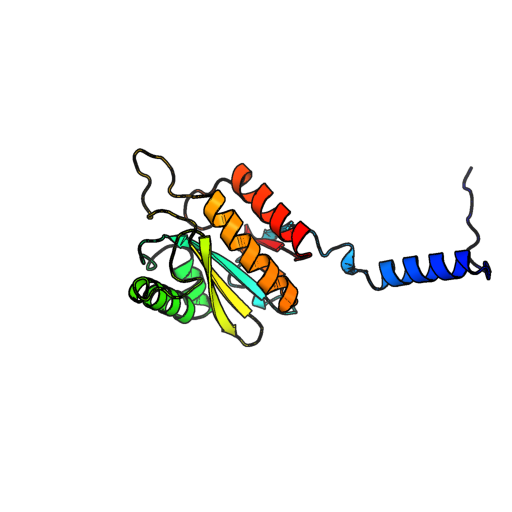190)

Secondary structure (DSSP, 8-state):
-------S---SHHHHHHHHHHHHHHHTTTTTSS-EEEESS-GGGGGGSSS-EEEEEEEESS---SSTHHHHHHHHH-SHHHHHHHHHHHGGGG--TT-SSTT-EEEEEEETTEEEEEEEEESSSS-BTTB--B-HHHHHHHHHHHHHHHHHTTPEEEEESS-SS---HHHHHHHHHHHHHHHT--EEEE-

Foldseek 3Di:
DDDDDDPDDPPDPVVVVVVVVVVVVVVCCVPQLLDADEDADDLLVVVVDDAAEEEEFEDALQLDQPDACCVVNCVRQNNQVSVVSNVQSVCQPVPDVLGRDQLRWDWTDRDPRYIYIHHHAFHDQDQDPVGFRGDLVSVLSNLLVVLVVCLVRVYAYTYELDSGTDDDCVSNVVSNSVSSNVNSHHYYYYD

Mean predicted aligned error: 10.18 Å

Nearest PDB structures (foldseek):
  2fg1-assembly1_A  TM=9.199E-01  e=3.275E-16  Bacteroides thetaiotaomicron VPI-5482
  5e3b-assembly1_A  TM=9.190E-01  e=7.015E-15  Streptomyces coelicolor A3(2)
  2afc-assembly2_B  TM=9.238E-01  e=2.114E-14  Bacteroides thetaiotaomicron
  7epu-assembly1_B  TM=6.713E-01  e=2.799E-08  Homo sapiens
  6meb-assembly2_B  TM=6.819E-01  e=1.032E-04  Tylonycteris bat coronavirus HKU4

pLDDT: mean 83.75, std 16.82, range [36.38, 98.38]

Sequence (191 aa):
MQEDIDFENDSTAEGEERILLLLEAQKDGRGRRHRVRFIGGEAAKASQSGGRKIIAHICNDQGNGGRGYFQVLKSEWGPGPSRAYFEWHRDRGLGVEGGFRLGGVQFVQVSPLVEVANVIGFQGHRKGSKGFPARYDAIAEALEVLGQRAASSRASVHMPFACGGGLQWDQMGPIVKAMSAAHGVAVYVYR

Solvent-accessible surface area (backbone atoms only — not comparable to full-atom values): 10587 Å² total; per-residue (Å²): 135,84,83,83,78,84,89,82,83,64,86,45,75,67,43,49,49,50,49,48,52,50,49,50,51,54,76,32,71,56,88,64,30,65,40,77,39,81,43,81,58,58,32,80,58,53,78,85,45,91,72,35,35,33,34,42,45,63,35,43,66,69,56,76,57,94,58,58,65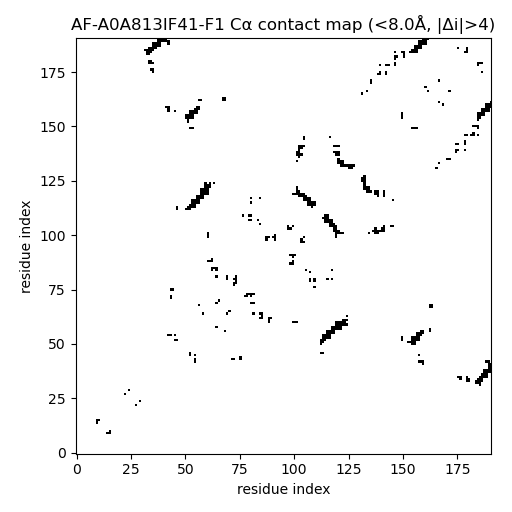,47,53,56,39,31,74,74,62,41,59,60,64,54,51,53,49,43,52,42,45,70,54,41,83,72,75,55,86,75,41,62,42,75,24,18,58,48,80,36,79,71,50,102,48,34,31,37,32,50,27,18,23,21,64,46,89,59,76,52,98,87,41,67,31,71,36,68,69,29,37,43,52,20,38,48,56,50,25,52,54,25,42,78,63,64,18,35,40,27,23,48,65,65,56,70,75,78,75,52,59,88,66,48,47,59,49,55,46,50,30,20,56,77,39,58,25,33,31,41,33,19,86

Organism: Polarella glacialis (NCBI:txid89957)